Protein AF-K7YWR8-F1 (afdb_monomer)

Radius of gyration: 25.51 Å; Cα contacts (8 Å, |Δi|>4): 96; chains: 1; bounding box: 43×67×69 Å

Sequence (190 aa):
MTNKMKLYSRTLAIFFVGLTLLAGELSLASLQRKSLTVRQPTKGAAVHGLASKQKLLLGLNKAKTSAEGLDLQIGRYLQIASMGAFQRWQKNIDFDMVKDEYSQRVLGHLQAMTELMKLRRSSHGQFKKLYEFDFQNLIRKSDYVLSVNTTRTTLEHSSEDPAFAAQAERTLADYNEERMRYDSKMIALN

pLDDT: mean 80.93, std 17.29, range [41.38, 96.88]

Secondary structure (DSSP, 8-state):
--HHHHHHHHHHHHHHHHHHHHHHHHHHHHH----------SS---THHHHHHHHHHHHHHHHHHHHHHHHHHHHHHHHHHTS-HHHHHHTT--HHHHHHHHHHHHHHHHHHHHHHHHHHHHTTT---THHHHHHHHHHHHHHHHHHSHHHHHHHHHHTTSHHHHHHHHHHHHHHHHHHHHHHHHHHTT-

Structure (mmCIF, N/CA/C/O backbone):
data_AF-K7YWR8-F1
#
_entry.id   AF-K7YWR8-F1
#
loop_
_atom_site.group_PDB
_atom_site.id
_atom_site.type_symbol
_atom_site.label_atom_id
_atom_site.label_alt_id
_atom_site.label_comp_id
_atom_site.label_asym_id
_atom_site.label_entity_id
_atom_site.label_seq_id
_atom_site.pdbx_PDB_ins_code
_atom_site.Cartn_x
_atom_site.Cartn_y
_atom_site.Cartn_z
_atom_site.occupancy
_atom_site.B_iso_or_equiv
_atom_site.auth_seq_id
_atom_site.auth_comp_id
_atom_site.auth_asym_id
_atom_site.auth_atom_id
_atom_site.pdbx_PDB_model_num
ATOM 1 N N . MET A 1 1 ? -5.428 42.358 -39.997 1.00 51.31 1 MET A N 1
ATOM 2 C CA . MET A 1 1 ? -6.354 42.271 -38.840 1.00 51.31 1 MET A CA 1
ATOM 3 C C . MET A 1 1 ? -7.230 43.517 -38.798 1.00 51.31 1 MET A C 1
ATOM 5 O O . MET A 1 1 ? -6.726 44.600 -38.528 1.00 51.31 1 MET A O 1
ATOM 9 N N . THR A 1 2 ? -8.511 43.381 -39.142 1.00 50.94 2 THR A N 1
ATOM 10 C CA . THR A 1 2 ? -9.484 44.486 -39.224 1.00 50.94 2 THR A CA 1
ATOM 11 C C . THR A 1 2 ? -9.814 45.053 -37.837 1.00 50.94 2 THR A C 1
ATOM 13 O O . THR A 1 2 ? -9.793 44.326 -36.844 1.00 50.94 2 THR A O 1
ATOM 16 N N . ASN A 1 3 ? -10.149 46.348 -37.752 1.00 57.47 3 ASN A N 1
ATOM 17 C CA . ASN A 1 3 ? -10.473 47.041 -36.490 1.00 57.47 3 ASN A CA 1
ATOM 18 C C . ASN A 1 3 ? -11.539 46.324 -35.637 1.00 57.47 3 ASN A C 1
ATOM 20 O O . ASN A 1 3 ? -11.496 46.405 -34.412 1.00 57.47 3 ASN A O 1
ATOM 24 N N . LYS A 1 4 ? -12.435 45.551 -36.266 1.00 56.16 4 LYS A N 1
ATOM 25 C CA . LYS A 1 4 ? -13.428 44.717 -35.576 1.00 56.16 4 LYS A CA 1
ATOM 26 C C . LYS A 1 4 ? -12.782 43.613 -34.724 1.00 56.16 4 LYS A C 1
ATOM 28 O O . LYS A 1 4 ? -13.161 43.460 -33.571 1.00 56.16 4 LYS A O 1
ATOM 33 N N . MET A 1 5 ? -11.754 42.911 -35.219 1.00 54.19 5 MET A N 1
ATOM 34 C CA . MET A 1 5 ? -11.059 41.860 -34.449 1.00 54.19 5 MET A CA 1
ATOM 35 C C . MET A 1 5 ? -10.345 42.410 -33.209 1.00 54.19 5 MET A C 1
ATOM 37 O O . MET A 1 5 ? -10.369 41.770 -32.162 1.00 54.19 5 MET A O 1
ATOM 41 N N . LYS A 1 6 ? -9.751 43.609 -33.305 1.00 55.44 6 LYS A N 1
ATOM 42 C CA . LYS A 1 6 ? -9.129 44.289 -32.154 1.00 55.44 6 LYS A CA 1
ATOM 43 C C . LYS A 1 6 ? -10.164 44.716 -31.109 1.00 55.44 6 LYS A C 1
ATOM 45 O O . LYS A 1 6 ? -9.848 44.759 -29.924 1.00 55.44 6 LYS A O 1
ATOM 50 N N . LEU A 1 7 ? -11.388 45.035 -31.536 1.00 59.72 7 LEU A N 1
ATOM 51 C CA . LEU A 1 7 ? -12.481 45.372 -30.626 1.00 59.72 7 LEU A CA 1
ATOM 52 C C . LEU A 1 7 ? -12.947 44.136 -29.845 1.00 59.72 7 LEU A C 1
ATOM 54 O O . LEU A 1 7 ? -13.048 44.214 -28.624 1.00 59.72 7 LEU A O 1
ATOM 58 N N . TYR A 1 8 ? -13.136 42.999 -30.529 1.00 60.94 8 TYR A N 1
ATOM 59 C CA . TYR A 1 8 ? -13.520 41.724 -29.908 1.00 60.94 8 TYR A CA 1
ATOM 60 C C . TYR A 1 8 ? -12.450 41.186 -28.954 1.00 60.94 8 TYR A C 1
ATOM 62 O O . TYR A 1 8 ? -12.777 40.761 -27.851 1.00 60.94 8 TYR A O 1
ATOM 70 N N . SER A 1 9 ? -11.164 41.258 -29.319 1.00 64.62 9 SER A N 1
ATOM 71 C CA . SER A 1 9 ? -10.085 40.818 -28.423 1.00 64.62 9 SER A CA 1
ATOM 72 C C . SER A 1 9 ? -9.993 41.687 -27.165 1.00 64.62 9 SER A C 1
ATOM 74 O O . SER A 1 9 ? -9.708 41.181 -26.083 1.00 64.62 9 SER A O 1
ATOM 76 N N . ARG A 1 10 ? -10.279 42.991 -27.286 1.00 63.22 10 ARG A N 1
ATOM 77 C CA . ARG A 1 10 ? -10.344 43.917 -26.147 1.00 63.22 10 ARG A CA 1
ATOM 78 C C . ARG A 1 10 ? -11.546 43.647 -25.247 1.00 63.22 10 ARG A C 1
ATOM 80 O O . ARG A 1 10 ? -11.387 43.667 -24.033 1.00 63.22 10 ARG A O 1
ATOM 87 N N . THR A 1 11 ? -12.717 43.348 -25.810 1.00 68.44 11 THR A N 1
ATOM 88 C CA . THR A 1 11 ? -13.900 42.993 -25.004 1.00 68.44 11 THR A CA 1
ATOM 89 C C . THR A 1 11 ? -13.712 41.658 -24.290 1.00 68.44 11 THR A C 1
ATOM 91 O O . THR A 1 11 ? -14.048 41.550 -23.114 1.00 68.44 11 THR A O 1
ATOM 94 N N . LEU A 1 12 ? -13.104 40.669 -24.953 1.00 68.81 12 LEU A N 1
ATOM 95 C CA . LEU A 1 12 ? -12.811 39.367 -24.352 1.00 68.81 12 LEU A CA 1
ATOM 96 C C . LEU A 1 12 ? -11.791 39.478 -23.207 1.00 68.81 12 LEU A C 1
ATOM 98 O O . LEU A 1 12 ? -11.965 38.848 -22.167 1.00 68.81 12 LEU A O 1
ATOM 102 N N . ALA A 1 13 ? -10.762 40.318 -23.371 1.00 70.69 13 ALA A N 1
ATOM 103 C CA . ALA A 1 13 ? -9.771 40.580 -22.329 1.00 70.69 13 ALA A CA 1
ATOM 104 C C . ALA A 1 13 ? -10.390 41.267 -21.100 1.00 70.69 13 ALA A C 1
ATOM 106 O O . ALA A 1 13 ? -10.085 40.882 -19.975 1.00 70.69 13 ALA A O 1
ATOM 107 N N . ILE A 1 14 ? -11.300 42.229 -21.297 1.00 75.06 14 ILE A N 1
ATOM 108 C CA . ILE A 1 14 ? -12.021 42.885 -20.192 1.00 75.06 14 ILE A CA 1
ATOM 109 C C . ILE A 1 14 ? -12.896 41.873 -19.440 1.00 75.06 14 ILE A C 1
ATOM 111 O O . ILE A 1 14 ? -12.896 41.865 -18.211 1.00 75.06 14 ILE A O 1
ATOM 115 N N . PHE A 1 15 ? -13.585 40.981 -20.159 1.00 74.38 15 PHE A N 1
ATOM 116 C CA . PHE A 1 15 ? -14.363 39.907 -19.538 1.00 74.38 15 PHE A CA 1
ATOM 117 C C . PHE A 1 15 ? -13.487 38.954 -18.725 1.00 74.38 15 PHE A C 1
ATOM 119 O O . PHE A 1 15 ? -13.840 38.630 -17.596 1.00 74.38 15 PHE A O 1
ATOM 126 N N . PHE A 1 16 ? -12.333 38.546 -19.258 1.00 74.00 16 PHE A N 1
ATOM 127 C CA . PHE A 1 16 ? -11.399 37.676 -18.542 1.00 74.00 16 PHE A CA 1
ATOM 128 C C . PHE A 1 16 ? -10.859 38.332 -17.268 1.00 74.00 16 PHE A C 1
ATOM 130 O O . PHE A 1 16 ? -10.869 37.699 -16.216 1.00 74.00 16 PHE A O 1
ATOM 137 N N . VAL A 1 17 ? -10.462 39.608 -17.340 1.00 75.38 17 VAL A N 1
ATOM 138 C CA . VAL A 1 17 ? -9.987 40.367 -16.172 1.00 75.38 17 VAL A CA 1
ATOM 139 C C . VAL A 1 17 ? -11.094 40.498 -15.121 1.00 75.38 17 VAL A C 1
ATOM 141 O O . VAL A 1 17 ? -10.852 40.237 -13.941 1.00 75.38 17 VAL A O 1
ATOM 144 N N . GLY A 1 18 ? -12.325 40.812 -15.538 1.00 74.19 18 GLY A N 1
ATOM 145 C CA . GLY A 1 18 ? -13.482 40.861 -14.641 1.00 74.19 18 GLY A CA 1
ATOM 146 C C . G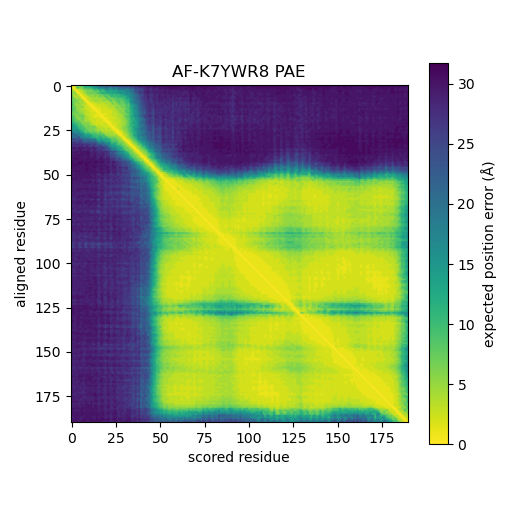LY A 1 18 ? -13.768 39.516 -13.965 1.00 74.19 18 GLY A C 1
ATOM 147 O O . GLY A 1 18 ? -14.019 39.470 -12.762 1.00 74.19 18 GLY A O 1
ATOM 148 N N . LEU A 1 19 ? -13.655 38.409 -14.705 1.00 73.88 19 LEU A N 1
ATOM 149 C CA . LEU A 1 19 ? -13.881 37.063 -14.174 1.00 73.88 19 LEU A CA 1
ATOM 150 C C . LEU A 1 19 ? -12.786 36.646 -13.180 1.00 73.88 19 LEU A C 1
ATOM 152 O O . LEU A 1 19 ? -13.087 36.043 -12.151 1.00 73.88 19 LEU A O 1
ATOM 156 N N . THR A 1 20 ? -11.526 37.016 -13.440 1.00 70.12 20 THR A N 1
ATOM 157 C CA . THR A 1 20 ? -10.418 36.770 -12.504 1.00 70.12 20 THR A CA 1
ATOM 158 C C . THR A 1 20 ? -10.521 37.604 -11.229 1.00 70.12 20 THR A C 1
ATOM 160 O O . THR A 1 20 ? -10.194 37.096 -10.159 1.00 70.12 20 THR A O 1
ATOM 163 N N . LEU A 1 21 ? -11.024 38.841 -11.306 1.00 70.75 21 LEU A N 1
ATOM 164 C CA . LEU A 1 21 ? -11.255 39.674 -10.122 1.00 70.75 21 LEU A CA 1
ATOM 165 C C . LEU A 1 21 ? -12.398 39.119 -9.261 1.00 70.75 21 LEU A C 1
ATOM 167 O O . LEU A 1 21 ? -12.233 38.991 -8.053 1.00 70.75 21 LEU A O 1
ATOM 171 N N . LEU A 1 22 ? -13.502 38.677 -9.875 1.00 69.94 22 LEU A N 1
ATOM 172 C CA . LEU A 1 22 ? -14.606 38.023 -9.159 1.00 69.94 22 LEU A CA 1
ATOM 173 C C . LEU A 1 22 ? -14.185 36.702 -8.493 1.00 69.94 22 LEU A C 1
ATOM 175 O O . LEU A 1 22 ? -14.567 36.437 -7.353 1.00 69.94 22 LEU A O 1
ATOM 179 N N . ALA A 1 23 ? -13.369 35.881 -9.162 1.00 67.06 23 ALA A N 1
ATOM 180 C CA . ALA A 1 23 ? -12.810 34.664 -8.563 1.00 67.06 23 ALA A CA 1
ATOM 181 C C . ALA A 1 23 ? -11.823 34.978 -7.417 1.00 67.06 23 ALA A C 1
ATOM 183 O O . ALA A 1 23 ? -11.795 34.279 -6.399 1.00 67.06 23 ALA A O 1
ATOM 184 N N . GLY A 1 24 ? -11.045 36.056 -7.556 1.00 61.75 24 GLY A N 1
ATOM 185 C CA . GLY A 1 24 ? -10.188 36.603 -6.505 1.00 61.75 24 GLY A CA 1
ATOM 186 C C . GLY A 1 24 ? -10.977 37.040 -5.266 1.00 61.75 24 GLY A C 1
ATOM 187 O O . GLY A 1 24 ? -10.638 36.644 -4.153 1.00 61.75 24 GLY A O 1
ATOM 188 N N . GLU A 1 25 ? -12.079 37.770 -5.437 1.00 61.88 25 GLU A N 1
ATOM 189 C CA . GLU A 1 25 ? -12.930 38.194 -4.317 1.00 61.88 25 GLU A CA 1
ATOM 190 C C . GLU A 1 25 ? -13.666 37.020 -3.657 1.00 61.88 25 GLU A C 1
ATOM 192 O O . GLU A 1 25 ? -13.737 36.957 -2.430 1.00 61.88 25 GLU A O 1
ATOM 197 N N . LEU A 1 26 ? -14.140 36.036 -4.430 1.00 57.66 26 LEU A N 1
ATOM 198 C CA . LEU A 1 26 ? -14.761 34.819 -3.887 1.00 57.66 26 LEU A CA 1
ATOM 199 C C . LEU A 1 26 ? -13.764 33.957 -3.094 1.00 57.66 26 LEU A C 1
ATOM 201 O O . LEU A 1 26 ? -14.120 33.396 -2.055 1.00 57.66 26 LEU A O 1
ATOM 205 N N . SER A 1 27 ? -12.506 33.875 -3.539 1.00 54.56 27 SER A N 1
ATOM 206 C CA . SER A 1 27 ? -11.459 33.156 -2.802 1.00 54.56 27 SER A CA 1
ATOM 207 C C . SER A 1 27 ? -11.034 33.893 -1.524 1.00 54.56 27 SER A C 1
ATOM 209 O O . SER A 1 27 ? -10.903 33.249 -0.479 1.00 54.56 27 SER A O 1
ATOM 211 N N . LEU A 1 28 ? -10.940 35.228 -1.544 1.00 54.91 28 LEU A N 1
ATOM 212 C CA . LEU A 1 28 ? -10.671 36.054 -0.355 1.00 54.91 28 LEU A CA 1
ATOM 213 C C . LEU A 1 28 ? -11.839 36.063 0.649 1.00 54.91 28 LEU A C 1
ATOM 215 O O . LEU A 1 28 ? -11.605 35.981 1.857 1.00 54.91 28 LEU A O 1
ATOM 219 N N . ALA A 1 29 ? -13.090 36.051 0.180 1.00 51.91 29 ALA A N 1
ATOM 220 C CA . ALA A 1 29 ? -14.276 35.917 1.029 1.00 51.91 29 ALA A CA 1
ATOM 221 C C . ALA A 1 29 ? -14.366 34.535 1.70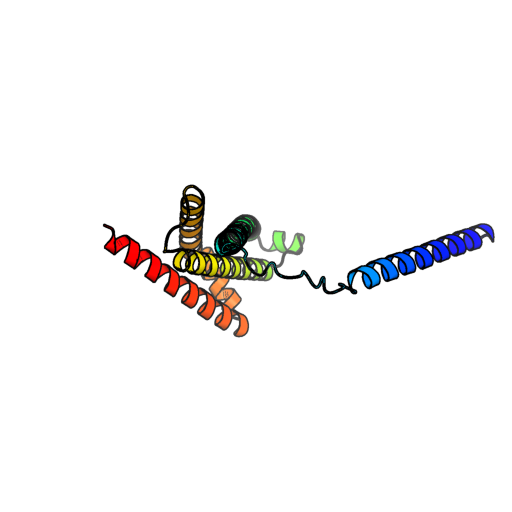7 1.00 51.91 29 ALA A C 1
ATOM 223 O O . ALA A 1 29 ? -14.908 34.420 2.805 1.00 51.91 29 ALA A O 1
ATOM 224 N N . SER A 1 30 ? -13.779 33.489 1.109 1.00 47.44 30 SER A N 1
ATOM 225 C CA . SER A 1 30 ? -13.680 32.159 1.732 1.00 47.44 30 SER A CA 1
ATOM 226 C C . SER A 1 30 ? -12.576 32.047 2.800 1.00 47.44 30 SER A C 1
ATOM 228 O O . SER A 1 30 ? -12.615 31.141 3.639 1.00 47.44 30 SER A O 1
ATOM 230 N N . LEU A 1 31 ? -11.615 32.981 2.805 1.00 47.56 31 LEU A N 1
ATOM 231 C CA . LEU A 1 31 ? -10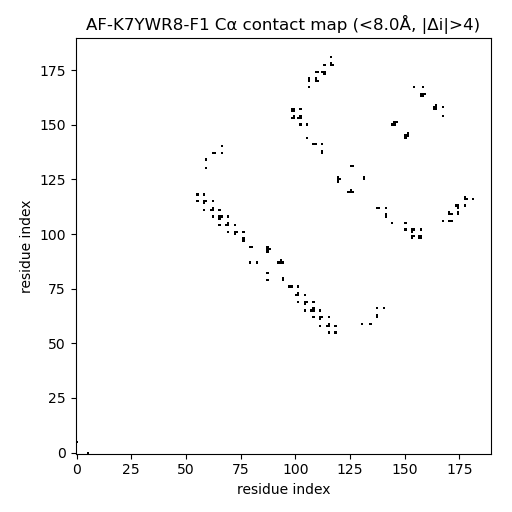.469 33.007 3.723 1.00 47.56 31 LEU A CA 1
ATOM 232 C C . LEU A 1 31 ? -10.724 33.808 5.007 1.00 47.56 31 LEU A C 1
ATOM 234 O O . LEU A 1 31 ? -10.046 33.583 6.009 1.00 47.56 31 LEU A O 1
ATOM 238 N N . GLN A 1 32 ? -11.755 34.653 5.052 1.00 46.38 32 GLN A N 1
ATOM 239 C CA . GLN A 1 32 ? -12.251 35.229 6.303 1.00 46.38 32 GLN A CA 1
ATOM 240 C C . GLN A 1 32 ? -13.309 34.318 6.931 1.00 46.38 32 GLN A C 1
ATOM 242 O O . GLN A 1 32 ? -14.497 34.638 7.006 1.00 46.38 32 GLN A O 1
ATOM 247 N N . ARG A 1 33 ? -12.865 33.172 7.462 1.00 44.69 33 ARG A N 1
ATOM 248 C CA . ARG A 1 33 ? -13.631 32.470 8.498 1.00 44.69 33 ARG A CA 1
ATOM 249 C C . ARG A 1 33 ? -13.768 33.417 9.689 1.00 44.69 33 ARG A C 1
ATOM 251 O O . ARG A 1 33 ? -12.891 33.466 10.547 1.00 44.69 33 ARG A O 1
ATOM 258 N N . LYS A 1 34 ? -14.887 34.145 9.764 1.00 42.41 34 LYS A N 1
ATOM 259 C CA . LYS A 1 34 ? -15.421 34.617 11.044 1.00 42.41 34 LYS A CA 1
ATOM 260 C C . LYS A 1 34 ? -15.374 33.418 11.981 1.00 42.41 34 LYS A C 1
ATOM 262 O O . LYS A 1 34 ? -16.018 32.403 11.705 1.00 42.41 34 LYS A O 1
ATOM 267 N N . SER A 1 35 ? -14.578 33.506 13.042 1.00 41.91 35 SER A N 1
ATOM 268 C CA . SER A 1 35 ? -14.681 32.559 14.136 1.00 41.91 35 SER A CA 1
ATOM 269 C C . SER A 1 35 ? -16.120 32.653 14.632 1.00 41.91 35 SER A C 1
ATOM 271 O O . SER A 1 35 ? -16.544 33.641 15.226 1.00 41.91 35 SER A O 1
ATOM 273 N N . LEU A 1 36 ? -16.922 31.650 14.288 1.00 42.59 36 LEU A N 1
ATOM 274 C CA . LEU A 1 36 ? -18.198 31.426 14.935 1.00 42.59 36 LEU A CA 1
ATOM 275 C C . LEU A 1 36 ? -17.853 31.162 16.398 1.00 42.59 36 LEU A C 1
ATOM 277 O O . LEU A 1 36 ? -17.466 30.053 16.764 1.00 42.59 36 LEU A O 1
ATOM 281 N N . THR A 1 37 ? -17.942 32.195 17.232 1.00 47.16 37 THR A N 1
ATOM 282 C CA . THR A 1 37 ? -18.024 32.073 18.684 1.00 47.16 37 THR A CA 1
ATOM 283 C C . THR A 1 37 ? -19.353 31.399 18.996 1.00 47.16 37 THR A C 1
ATOM 285 O O . THR A 1 37 ? -20.342 32.016 19.385 1.00 47.16 37 THR A O 1
ATOM 288 N N . VAL A 1 38 ? -19.390 30.089 18.761 1.00 49.91 38 VAL A N 1
ATOM 289 C CA . VAL A 1 38 ? -20.451 29.216 19.234 1.00 49.91 38 VAL A CA 1
ATOM 290 C C . VAL A 1 38 ? -20.384 29.299 20.751 1.00 49.91 38 VAL A C 1
ATOM 292 O O . VAL A 1 38 ? -19.427 28.823 21.360 1.00 49.91 38 VAL A O 1
ATOM 295 N N . ARG A 1 39 ? -21.381 29.943 21.368 1.00 46.12 39 ARG A N 1
ATOM 296 C CA . ARG A 1 39 ? -21.617 29.817 22.807 1.00 46.12 39 ARG A CA 1
ATOM 297 C C . ARG A 1 39 ? -21.745 28.325 23.093 1.00 46.12 39 ARG A C 1
ATOM 299 O O . ARG A 1 39 ? -22.738 27.712 22.709 1.00 46.12 39 ARG A O 1
ATOM 306 N N . GLN A 1 40 ? -20.711 27.735 23.690 1.00 48.56 40 GLN A N 1
ATOM 307 C CA . GLN A 1 40 ? -20.751 26.339 24.095 1.00 48.56 40 GLN A CA 1
ATOM 308 C C . GLN A 1 40 ? -21.927 26.167 25.064 1.00 48.56 40 GLN A C 1
ATOM 310 O O . GLN A 1 40 ? -21.984 26.884 26.066 1.00 48.56 40 GLN A O 1
ATOM 315 N N . PRO A 1 41 ? -22.881 25.260 24.794 1.00 48.44 41 PRO A N 1
ATOM 316 C CA . PRO A 1 41 ? -23.886 24.921 25.782 1.00 48.44 41 PRO A CA 1
ATOM 317 C C . PRO A 1 41 ? -23.168 24.294 26.980 1.00 48.44 41 PRO A C 1
ATOM 319 O O . PRO A 1 41 ? -22.600 23.208 26.888 1.00 48.44 41 PRO A O 1
ATOM 322 N N . THR A 1 42 ? -23.193 24.988 28.117 1.00 53.66 42 THR A N 1
ATOM 323 C CA . THR A 1 42 ? -22.509 24.631 29.371 1.00 53.66 42 THR A CA 1
ATOM 324 C C . THR A 1 42 ? -23.059 23.374 30.053 1.00 53.66 42 THR A C 1
ATOM 326 O O . THR A 1 42 ? -22.599 23.014 31.132 1.00 53.66 42 THR A O 1
ATOM 329 N N . LYS A 1 43 ? -24.009 22.670 29.428 1.00 53.44 43 LYS A N 1
ATOM 330 C CA . LYS A 1 43 ? -24.484 21.338 29.827 1.00 53.44 43 LYS A CA 1
ATOM 331 C C . LYS A 1 43 ? -24.886 20.535 28.585 1.00 53.44 43 LYS A C 1
ATOM 333 O O . LYS A 1 43 ? -26.064 20.405 28.275 1.00 53.44 43 LYS A O 1
ATOM 338 N N . GLY A 1 44 ? -23.903 20.042 27.835 1.00 43.91 44 GLY A N 1
ATOM 339 C CA . GLY A 1 44 ? -24.114 19.133 26.705 1.00 43.91 44 GLY A CA 1
ATOM 340 C C . GLY A 1 44 ? -23.700 17.709 27.069 1.00 43.91 44 GLY A C 1
ATOM 341 O O . GLY A 1 44 ? -22.577 17.495 27.520 1.00 43.91 44 GLY A O 1
ATOM 342 N N . ALA A 1 45 ? -24.594 16.738 26.875 1.00 48.19 45 ALA A N 1
ATOM 343 C CA . ALA A 1 45 ? -24.270 15.316 26.972 1.00 48.19 45 ALA A CA 1
ATOM 344 C C . ALA A 1 45 ? -23.047 14.971 26.098 1.00 48.19 45 ALA A C 1
ATOM 346 O O . ALA A 1 45 ? -22.858 15.550 25.028 1.00 48.19 45 ALA A O 1
ATOM 347 N N . ALA A 1 46 ? -22.213 14.039 26.565 1.00 44.22 46 ALA A N 1
ATOM 348 C CA . ALA A 1 46 ? -20.923 13.708 25.965 1.00 44.22 46 ALA A CA 1
ATOM 349 C C . ALA A 1 46 ? -21.008 13.456 24.442 1.00 44.22 46 ALA A C 1
ATOM 351 O O . ALA A 1 46 ? -21.430 12.395 23.986 1.00 44.22 46 ALA A O 1
ATOM 352 N N . VAL A 1 47 ? -20.511 14.408 23.643 1.00 49.72 47 VAL A N 1
ATOM 353 C CA . VAL A 1 47 ? -20.390 14.319 22.169 1.00 49.72 47 VAL A CA 1
ATOM 354 C C . VAL A 1 47 ? -19.288 13.322 21.739 1.00 49.72 47 VAL A C 1
ATOM 356 O O . VAL A 1 47 ? -19.043 13.104 20.552 1.00 49.72 47 VAL A O 1
ATOM 359 N N . HIS A 1 48 ? -18.641 12.642 22.693 1.00 49.03 48 HIS A N 1
ATOM 360 C CA . HIS A 1 48 ? -17.548 11.690 22.464 1.00 49.03 48 HIS A CA 1
ATOM 361 C C . HIS A 1 48 ? -17.892 10.538 21.498 1.00 49.03 48 HIS A C 1
ATOM 363 O O . HIS A 1 48 ? -16.996 10.002 20.847 1.00 49.03 48 HIS A O 1
ATOM 369 N N . GLY A 1 49 ? -19.171 10.175 21.345 1.00 54.34 49 GLY A N 1
ATOM 370 C CA . GLY A 1 49 ? -19.591 9.072 20.470 1.00 54.34 49 GLY A CA 1
ATOM 371 C C . GLY A 1 49 ? -19.593 9.376 18.962 1.00 54.34 49 GLY A C 1
ATOM 372 O O . GLY A 1 49 ? -19.429 8.460 18.157 1.00 54.34 49 GLY A O 1
ATOM 373 N N . LEU A 1 50 ? -19.775 10.637 18.552 1.00 55.94 50 LEU A N 1
ATOM 374 C CA . LEU A 1 50 ? -19.876 11.004 17.127 1.00 55.94 50 LEU A CA 1
ATOM 375 C C . LEU A 1 50 ? -18.497 11.180 16.480 1.00 55.94 50 LEU A C 1
ATOM 377 O O . LEU A 1 50 ? -18.270 10.695 15.371 1.00 55.94 50 LEU A O 1
ATOM 381 N N . ALA A 1 51 ? -17.555 11.797 17.201 1.00 62.53 51 ALA A N 1
ATOM 382 C CA . ALA A 1 51 ? -16.191 12.013 16.720 1.00 62.53 51 ALA A CA 1
ATOM 383 C C . ALA A 1 51 ? -15.429 10.692 16.497 1.00 62.53 51 ALA A C 1
ATOM 385 O O . ALA A 1 51 ? -14.716 10.546 15.504 1.00 62.53 51 ALA A O 1
ATOM 386 N N . SER A 1 52 ? -15.618 9.697 17.374 1.00 70.75 52 SER A N 1
ATOM 387 C CA . SER A 1 52 ? -14.995 8.372 17.232 1.00 70.75 52 SER A CA 1
ATOM 388 C C . SER A 1 52 ? -15.540 7.603 16.024 1.00 70.75 52 SER A C 1
ATOM 390 O O . SER A 1 52 ? -14.767 7.032 15.255 1.00 70.75 52 SER A O 1
ATOM 392 N N . LYS A 1 53 ? -16.858 7.663 15.789 1.00 73.69 53 LYS A N 1
ATOM 393 C CA . LYS A 1 53 ? -17.502 7.052 14.618 1.00 73.69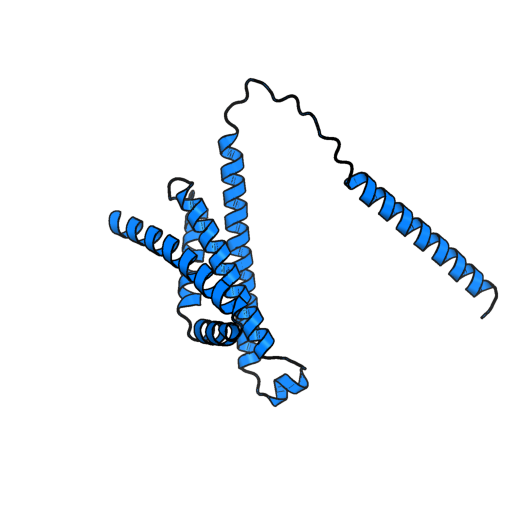 53 LYS A CA 1
ATOM 394 C C . LYS A 1 53 ? -17.050 7.705 13.310 1.00 73.69 53 LYS A C 1
ATOM 396 O O . LYS A 1 53 ? -16.793 7.000 12.339 1.00 73.69 53 LYS A O 1
ATOM 401 N N . GLN A 1 54 ? -16.924 9.031 13.280 1.00 80.81 54 GLN A N 1
ATOM 402 C CA . GLN A 1 54 ? -16.447 9.747 12.096 1.00 80.81 54 GLN A CA 1
ATOM 403 C C . GLN A 1 54 ? -14.974 9.436 11.802 1.00 80.81 54 GLN A C 1
ATOM 405 O O . GLN A 1 54 ? -14.628 9.168 10.654 1.00 80.81 54 GLN A O 1
ATOM 410 N N . LYS A 1 55 ? -14.122 9.381 12.835 1.00 84.06 55 LYS A N 1
ATOM 411 C CA . LYS A 1 55 ? -12.717 8.970 12.698 1.00 84.06 55 LYS A CA 1
ATOM 412 C C . LYS A 1 55 ? -12.598 7.546 12.147 1.00 84.06 55 LYS A C 1
ATOM 414 O O . LYS A 1 55 ? -11.780 7.315 11.261 1.00 84.06 55 LYS A O 1
ATOM 419 N N . LEU A 1 56 ? -13.442 6.622 12.619 1.00 85.69 56 LEU A N 1
ATOM 420 C CA . LEU A 1 56 ? -13.524 5.251 12.103 1.00 85.69 56 LEU A CA 1
ATOM 421 C C . LEU A 1 56 ? -13.863 5.206 10.617 1.00 85.69 56 LEU A C 1
ATOM 423 O O . LEU A 1 56 ? -13.141 4.581 9.845 1.00 85.69 56 LEU A O 1
ATOM 427 N N . LEU A 1 57 ? -14.932 5.887 10.214 1.00 86.31 57 LEU A N 1
ATOM 428 C CA . LEU A 1 57 ? -15.357 5.912 8.816 1.00 86.31 57 LEU A CA 1
ATOM 429 C C . LEU A 1 57 ? -14.285 6.517 7.906 1.00 86.31 57 LEU A C 1
ATOM 431 O O . LEU A 1 57 ? -14.022 5.977 6.837 1.00 86.31 57 LEU A O 1
ATOM 435 N N . LEU A 1 58 ? -13.627 7.592 8.344 1.00 88.38 58 LEU A N 1
ATOM 436 C CA . LEU A 1 58 ? -12.520 8.195 7.601 1.00 88.38 58 LEU A CA 1
ATOM 437 C C . LEU A 1 58 ? -11.331 7.236 7.466 1.00 88.38 58 LEU A C 1
ATOM 439 O O . LEU A 1 58 ? -10.783 7.108 6.374 1.00 88.38 58 LEU A O 1
ATOM 443 N N . GLY A 1 59 ? -10.958 6.539 8.544 1.00 88.69 59 GLY A N 1
ATOM 444 C CA . GLY A 1 59 ? -9.887 5.540 8.520 1.00 88.69 59 GLY A CA 1
ATOM 445 C C . GLY A 1 59 ? -10.196 4.371 7.583 1.00 88.69 59 GLY A C 1
ATOM 446 O O . GLY A 1 59 ? -9.364 4.011 6.753 1.00 88.69 59 GLY A O 1
ATOM 447 N N . LEU A 1 60 ? -11.415 3.828 7.660 1.00 90.19 60 LEU A N 1
ATOM 448 C CA . LEU A 1 60 ? -11.873 2.748 6.781 1.00 90.19 60 LEU A CA 1
ATOM 449 C C . LEU A 1 60 ? -11.909 3.181 5.319 1.00 90.19 60 LEU A C 1
ATOM 451 O O . LEU A 1 60 ? -11.398 2.462 4.467 1.00 90.19 60 LEU A O 1
ATOM 455 N N . ASN A 1 61 ? -12.466 4.356 5.021 1.00 91.44 61 ASN A N 1
ATOM 456 C CA . ASN A 1 61 ? -12.513 4.866 3.653 1.00 91.44 61 ASN A CA 1
ATOM 457 C C . ASN A 1 61 ? -11.105 5.100 3.103 1.00 91.44 61 ASN A C 1
ATOM 459 O O . ASN A 1 61 ? -10.824 4.692 1.984 1.00 91.44 61 ASN A O 1
ATOM 463 N N . LYS A 1 62 ? -10.192 5.669 3.901 1.00 92.62 62 LYS A N 1
ATOM 464 C CA . LYS A 1 62 ? -8.790 5.843 3.498 1.00 92.62 62 LYS A CA 1
ATOM 465 C C . LYS A 1 62 ? -8.133 4.500 3.162 1.00 92.62 62 LYS A C 1
ATOM 467 O O . LYS A 1 62 ? -7.473 4.392 2.132 1.00 92.62 62 LYS A O 1
ATOM 472 N N . ALA A 1 63 ? -8.332 3.481 3.999 1.00 92.00 63 ALA A N 1
ATOM 473 C CA . ALA A 1 63 ? -7.789 2.146 3.761 1.00 92.00 63 ALA A CA 1
ATOM 474 C C . ALA A 1 63 ? -8.402 1.480 2.516 1.00 92.00 63 ALA A C 1
ATOM 476 O O . ALA A 1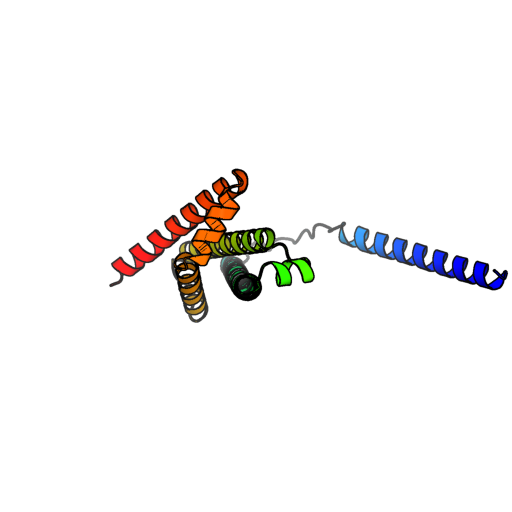 63 ? -7.660 0.923 1.709 1.00 92.00 63 ALA A O 1
ATOM 477 N N . LYS A 1 64 ? -9.723 1.600 2.314 1.00 93.12 64 LYS A N 1
ATOM 478 C CA . LYS A 1 64 ? -10.427 1.091 1.124 1.00 93.12 64 LYS A CA 1
ATOM 479 C C . LYS A 1 64 ? -9.950 1.767 -0.158 1.00 93.12 64 LYS A C 1
ATOM 481 O O . LYS A 1 64 ? -9.505 1.076 -1.064 1.00 93.12 64 LYS A O 1
ATOM 486 N N . THR A 1 65 ? -9.936 3.097 -0.206 1.00 92.88 65 THR A N 1
ATOM 487 C CA . THR A 1 65 ? -9.439 3.847 -1.369 1.00 92.88 65 THR A CA 1
ATOM 488 C C . THR A 1 65 ? -7.973 3.531 -1.657 1.00 92.88 65 THR A C 1
ATOM 490 O O . THR A 1 65 ? -7.579 3.400 -2.814 1.00 92.88 65 THR A O 1
ATOM 493 N N . SER A 1 66 ? -7.146 3.365 -0.619 1.00 93.50 66 SER A N 1
ATOM 494 C CA . SER A 1 66 ? -5.759 2.945 -0.817 1.00 93.50 66 SER A CA 1
ATOM 495 C C . SER A 1 66 ? -5.658 1.530 -1.383 1.00 93.50 66 SER A C 1
ATOM 497 O O . SER A 1 66 ? -4.792 1.277 -2.216 1.00 93.50 66 SER A O 1
ATOM 499 N N . ALA A 1 67 ? -6.518 0.614 -0.940 1.00 92.12 67 ALA A N 1
ATOM 500 C CA . ALA A 1 67 ? -6.568 -0.747 -1.446 1.00 92.12 67 ALA A CA 1
ATOM 501 C C . ALA A 1 67 ? -7.021 -0.774 -2.917 1.00 92.12 67 ALA A C 1
ATOM 503 O O . ALA A 1 67 ? -6.391 -1.441 -3.731 1.00 92.12 67 ALA A O 1
ATOM 504 N N . GLU A 1 68 ? -8.067 -0.037 -3.282 1.00 91.94 68 GLU A N 1
ATOM 505 C CA . GLU A 1 68 ? -8.531 0.094 -4.672 1.00 91.94 68 GLU A CA 1
ATOM 506 C C . GLU A 1 68 ? -7.445 0.701 -5.572 1.00 91.94 68 GLU A C 1
ATOM 508 O O . GLU A 1 68 ? -7.160 0.187 -6.651 1.00 91.94 68 GLU A O 1
ATOM 513 N N . GLY A 1 69 ? -6.767 1.753 -5.100 1.00 90.00 69 GLY A N 1
ATOM 514 C CA . GLY A 1 69 ? -5.637 2.348 -5.813 1.00 90.00 69 GLY A CA 1
ATOM 515 C C . GLY A 1 69 ? -4.479 1.368 -6.021 1.00 90.00 69 GLY A C 1
ATOM 516 O O . GLY A 1 69 ? -3.826 1.403 -7.063 1.00 90.00 69 GLY A O 1
ATOM 517 N N . LEU A 1 70 ? -4.245 0.468 -5.062 1.00 90.88 70 LEU A N 1
ATOM 518 C CA . LEU A 1 70 ? -3.251 -0.593 -5.188 1.00 90.88 70 LEU A CA 1
ATOM 519 C C . LEU A 1 70 ? -3.651 -1.641 -6.239 1.00 90.88 70 LEU A C 1
ATOM 521 O O . LEU A 1 70 ? -2.783 -2.065 -6.997 1.00 90.88 70 LEU A O 1
ATOM 525 N N . ASP A 1 71 ? -4.936 -2.007 -6.336 1.00 89.69 71 ASP A N 1
ATOM 526 C CA . ASP A 1 71 ? -5.437 -2.939 -7.365 1.00 89.69 71 ASP A CA 1
ATOM 527 C C . ASP A 1 71 ? -5.269 -2.367 -8.777 1.00 89.69 71 ASP A C 1
ATOM 529 O O . ASP A 1 71 ? -4.850 -3.059 -9.707 1.00 89.69 71 ASP A O 1
ATOM 533 N N . LEU A 1 72 ? -5.548 -1.073 -8.935 1.00 90.25 72 LEU A N 1
ATOM 534 C CA . LEU A 1 72 ? -5.326 -0.380 -10.201 1.00 90.25 72 LEU A CA 1
ATOM 535 C C . LEU A 1 72 ? -3.837 -0.357 -10.562 1.00 90.25 72 LEU A C 1
ATOM 537 O O . LEU A 1 72 ? -3.470 -0.635 -11.707 1.00 90.25 72 LEU A O 1
ATOM 541 N N . GLN A 1 73 ? -2.971 -0.072 -9.585 1.00 91.12 73 GLN A N 1
ATOM 542 C CA . GLN A 1 73 ? -1.536 0.016 -9.832 1.00 91.12 73 GLN A CA 1
ATOM 543 C C . GLN A 1 73 ? -0.906 -1.352 -10.115 1.00 91.12 73 GLN A C 1
ATOM 545 O O . GLN A 1 73 ? -0.066 -1.436 -11.008 1.00 91.12 73 GLN A O 1
ATOM 550 N N . ILE A 1 74 ? -1.322 -2.430 -9.435 1.00 89.62 74 ILE A N 1
ATOM 551 C CA . ILE A 1 74 ? -0.820 -3.777 -9.751 1.00 89.62 74 ILE A CA 1
ATOM 552 C C . ILE A 1 74 ? -1.284 -4.226 -11.140 1.00 89.62 74 ILE A C 1
ATOM 554 O O . ILE A 1 74 ? -0.493 -4.800 -11.883 1.00 89.62 74 ILE A O 1
ATOM 558 N N . GLY A 1 75 ? -2.519 -3.901 -11.543 1.00 89.19 75 GLY A N 1
ATOM 559 C CA . GLY A 1 75 ? -3.000 -4.165 -12.900 1.00 89.19 75 GLY A CA 1
ATOM 560 C C . GLY A 1 75 ? -2.139 -3.472 -13.960 1.00 89.19 75 GLY A C 1
ATOM 561 O O . GLY A 1 75 ? -1.680 -4.114 -14.907 1.00 89.19 75 GLY A O 1
ATOM 562 N N . ARG A 1 76 ? -1.841 -2.180 -13.759 1.00 90.06 76 ARG A N 1
ATOM 563 C CA . ARG A 1 76 ? -0.937 -1.408 -14.628 1.00 90.06 76 ARG A CA 1
ATOM 564 C C . ARG A 1 76 ? 0.481 -1.983 -14.634 1.00 90.06 76 ARG A C 1
ATOM 566 O O . ARG A 1 76 ? 1.066 -2.136 -15.706 1.00 90.06 76 ARG A O 1
ATOM 573 N N . TYR A 1 77 ? 1.017 -2.328 -13.465 1.00 92.50 77 TYR A N 1
ATOM 574 C CA . TYR A 1 77 ? 2.338 -2.936 -13.332 1.00 92.50 77 TYR A CA 1
ATOM 575 C C . TYR A 1 77 ? 2.431 -4.233 -14.137 1.00 92.50 77 TYR A C 1
ATOM 577 O O . TYR A 1 77 ? 3.323 -4.367 -14.968 1.00 92.50 77 TYR A O 1
ATOM 585 N N . LEU A 1 78 ? 1.488 -5.162 -13.947 1.00 91.12 78 LEU A N 1
ATOM 586 C CA . LEU A 1 78 ? 1.482 -6.457 -14.631 1.00 91.12 78 LEU A CA 1
ATOM 587 C C . LEU A 1 78 ? 1.346 -6.294 -16.147 1.00 91.12 78 LEU A C 1
ATOM 589 O O . LEU A 1 78 ? 2.044 -6.965 -16.908 1.00 91.12 78 LEU A O 1
ATOM 593 N N . GLN A 1 79 ? 0.505 -5.357 -16.591 1.00 92.75 79 GLN A N 1
ATOM 594 C CA . GLN A 1 79 ? 0.367 -5.044 -18.008 1.00 92.75 79 GLN A CA 1
ATOM 595 C C . GLN A 1 79 ? 1.699 -4.572 -18.606 1.00 92.75 79 GLN A C 1
ATOM 597 O O . GLN A 1 79 ? 2.101 -5.060 -19.659 1.00 92.75 79 GLN A O 1
ATOM 602 N N . ILE A 1 80 ? 2.406 -3.657 -17.943 1.00 92.94 80 ILE A N 1
ATOM 603 C CA . ILE A 1 80 ? 3.675 -3.105 -18.439 1.00 92.94 80 ILE A CA 1
ATOM 604 C C . ILE A 1 80 ? 4.810 -4.129 -18.321 1.00 92.94 80 ILE A C 1
ATOM 606 O O . ILE A 1 80 ? 5.621 -4.247 -19.240 1.00 92.94 80 ILE A O 1
ATOM 610 N N . ALA A 1 81 ? 4.835 -4.917 -17.244 1.00 89.94 81 ALA A N 1
ATOM 611 C CA . ALA A 1 81 ? 5.795 -5.996 -17.041 1.00 89.94 81 ALA A CA 1
ATOM 612 C C . ALA A 1 81 ? 5.703 -7.055 -18.152 1.00 89.94 81 ALA A C 1
ATOM 614 O O . ALA A 1 81 ? 6.729 -7.588 -18.573 1.00 89.94 81 ALA A O 1
ATOM 615 N N . SER A 1 82 ? 4.496 -7.304 -18.677 1.00 91.88 82 SER A N 1
ATOM 616 C CA . SER A 1 82 ? 4.276 -8.213 -19.810 1.00 91.88 82 SER A CA 1
ATOM 617 C C . SER A 1 82 ? 4.753 -7.665 -21.165 1.00 91.88 82 SER A C 1
ATOM 619 O O . SER A 1 82 ? 4.921 -8.432 -22.111 1.00 91.88 82 SER A O 1
ATOM 621 N N . MET A 1 83 ? 4.993 -6.352 -21.285 1.00 93.25 83 MET A N 1
ATOM 622 C CA . MET A 1 83 ? 5.463 -5.743 -22.533 1.00 93.25 83 MET A CA 1
ATOM 623 C C . MET A 1 83 ? 6.966 -5.953 -22.718 1.00 93.25 83 MET A C 1
ATOM 625 O O . MET A 1 83 ? 7.753 -5.770 -21.785 1.00 93.25 83 MET A O 1
ATOM 629 N N . GLY A 1 84 ? 7.389 -6.240 -23.950 1.00 91.88 84 GLY A N 1
ATOM 630 C CA . GLY A 1 84 ? 8.808 -6.245 -24.317 1.00 91.88 84 GLY A CA 1
ATOM 631 C C . GLY A 1 84 ? 9.416 -4.835 -24.315 1.00 91.88 84 GLY A C 1
ATOM 632 O O . GLY A 1 84 ? 8.699 -3.841 -24.437 1.00 91.88 84 GLY A O 1
ATOM 633 N N . ALA A 1 85 ? 10.747 -4.735 -24.231 1.00 92.00 85 ALA A N 1
ATOM 634 C CA . ALA A 1 85 ? 11.456 -3.450 -24.173 1.00 92.00 85 ALA A CA 1
ATOM 635 C C . ALA A 1 85 ? 11.105 -2.512 -25.346 1.00 92.00 85 ALA A C 1
ATOM 637 O O . ALA A 1 85 ? 10.811 -1.339 -25.132 1.00 92.00 85 ALA A O 1
ATOM 638 N N . PHE A 1 86 ? 11.032 -3.044 -26.572 1.00 93.94 86 PHE A N 1
ATOM 639 C CA . PHE A 1 86 ? 10.661 -2.265 -27.759 1.00 93.94 86 PHE A CA 1
ATOM 640 C C . PHE A 1 86 ? 9.233 -1.699 -27.683 1.00 93.94 86 PHE A C 1
ATOM 642 O O . PHE A 1 86 ? 9.002 -0.546 -28.032 1.00 93.94 86 PHE A O 1
ATOM 649 N N . GLN A 1 87 ? 8.274 -2.478 -27.169 1.00 94.06 87 GLN A N 1
ATOM 650 C CA . GLN A 1 87 ? 6.889 -2.022 -27.004 1.00 94.06 87 GLN A CA 1
ATOM 651 C C . GLN A 1 87 ? 6.775 -0.916 -25.948 1.00 94.06 87 GLN A C 1
ATOM 653 O O . GLN A 1 87 ? 6.003 0.025 -26.132 1.00 94.06 87 GLN A O 1
ATOM 658 N N . ARG A 1 88 ? 7.539 -1.015 -24.851 1.00 93.81 88 ARG A N 1
ATOM 659 C CA . ARG A 1 88 ? 7.592 0.034 -23.819 1.00 93.81 88 ARG A CA 1
ATOM 660 C C . ARG A 1 88 ? 8.209 1.312 -24.369 1.00 93.81 88 ARG A C 1
ATOM 662 O O . ARG A 1 88 ? 7.632 2.378 -24.183 1.00 93.81 88 ARG A O 1
ATOM 669 N N . TRP A 1 89 ? 9.311 1.190 -25.109 1.00 93.06 89 TRP A N 1
ATOM 670 C CA . TRP A 1 89 ? 9.958 2.314 -25.781 1.00 93.06 89 TRP A CA 1
ATOM 671 C C . TRP A 1 89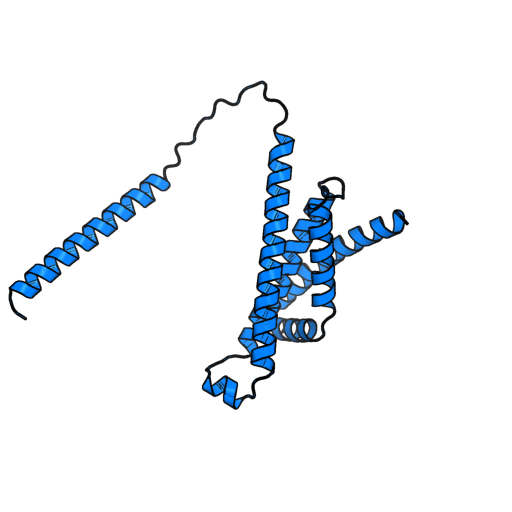 ? 9.014 3.012 -26.769 1.00 93.06 89 TRP A C 1
ATOM 673 O O . TRP A 1 89 ? 8.831 4.222 -26.684 1.00 93.06 89 TRP A O 1
ATOM 683 N N . GLN A 1 90 ? 8.322 2.256 -27.631 1.00 96.25 90 GLN A N 1
ATOM 684 C CA . GLN A 1 90 ? 7.355 2.810 -28.589 1.00 96.25 90 GLN A CA 1
ATOM 685 C C . GLN A 1 90 ? 6.219 3.583 -27.898 1.00 96.25 90 GLN A C 1
ATOM 687 O O . GLN A 1 90 ? 5.699 4.553 -28.445 1.00 96.25 90 GLN A O 1
ATOM 692 N N . LYS A 1 91 ? 5.824 3.154 -26.695 1.00 93.94 91 LYS A N 1
ATOM 693 C CA . LYS A 1 91 ? 4.780 3.798 -25.887 1.00 93.94 91 LYS A CA 1
ATOM 694 C C . LYS A 1 91 ? 5.322 4.851 -24.913 1.00 93.94 91 LYS A C 1
ATOM 696 O O . LYS A 1 91 ? 4.534 5.393 -24.143 1.00 93.94 91 LYS A O 1
ATOM 701 N N . ASN A 1 92 ? 6.628 5.128 -24.940 1.00 94.19 92 ASN A N 1
ATOM 702 C CA . ASN A 1 92 ? 7.322 6.017 -24.009 1.00 94.19 92 ASN A CA 1
ATOM 703 C C . ASN A 1 92 ? 7.016 5.695 -22.530 1.00 94.19 92 ASN A C 1
ATOM 705 O O . ASN A 1 92 ? 6.705 6.580 -21.734 1.00 94.19 92 ASN A O 1
ATOM 709 N N . ILE A 1 93 ? 7.031 4.405 -22.180 1.00 93.88 93 ILE A N 1
ATOM 710 C CA . ILE A 1 93 ? 6.770 3.923 -20.821 1.00 93.88 93 ILE A CA 1
ATOM 711 C C . ILE A 1 93 ? 8.098 3.669 -20.113 1.00 93.88 93 ILE A C 1
ATOM 713 O O . ILE A 1 93 ? 8.841 2.764 -20.496 1.00 93.88 93 ILE A O 1
ATOM 717 N N . ASP A 1 94 ? 8.332 4.408 -19.035 1.00 93.56 94 ASP A N 1
ATOM 718 C CA . ASP A 1 94 ? 9.386 4.113 -18.070 1.00 93.56 94 ASP A CA 1
ATOM 719 C C . ASP A 1 94 ? 8.903 3.026 -17.097 1.00 93.56 94 ASP A C 1
ATOM 721 O O . ASP A 1 94 ? 7.899 3.196 -16.399 1.00 93.56 94 ASP A O 1
ATOM 725 N N . PHE A 1 95 ? 9.577 1.875 -17.093 1.00 93.88 95 PHE A N 1
ATOM 726 C CA . PHE A 1 95 ? 9.196 0.763 -16.226 1.00 93.88 95 PHE A CA 1
ATOM 727 C C . PHE A 1 95 ? 9.668 0.949 -14.786 1.00 93.88 95 PHE A C 1
ATOM 729 O O . PHE A 1 95 ? 8.987 0.474 -13.878 1.00 93.88 95 PHE A O 1
ATOM 736 N N . ASP A 1 96 ? 10.785 1.636 -14.574 1.00 94.00 96 ASP A N 1
ATOM 737 C CA . ASP A 1 96 ? 11.327 1.851 -13.236 1.00 94.00 96 ASP A CA 1
ATOM 738 C C . ASP A 1 96 ? 10.441 2.843 -12.478 1.00 94.00 96 ASP A C 1
ATOM 740 O O . ASP A 1 96 ? 9.978 2.537 -11.381 1.00 94.00 96 ASP A O 1
ATOM 744 N N . MET A 1 97 ? 9.976 3.901 -13.152 1.00 94.38 97 MET A N 1
ATOM 745 C CA . MET A 1 97 ? 8.945 4.792 -12.602 1.00 94.38 97 MET A CA 1
ATOM 746 C C . MET A 1 97 ? 7.665 4.038 -12.186 1.00 94.38 97 MET A C 1
ATOM 748 O O . MET A 1 97 ? 7.047 4.346 -11.168 1.00 94.38 97 MET A O 1
ATOM 752 N N . VAL A 1 98 ? 7.248 3.018 -12.945 1.00 94.38 98 VAL A N 1
ATOM 753 C CA . VAL A 1 98 ? 6.060 2.208 -12.610 1.00 94.38 98 VAL A CA 1
ATOM 754 C C . VAL A 1 98 ? 6.306 1.317 -11.390 1.00 94.38 98 VAL A C 1
ATOM 756 O O . VAL A 1 98 ? 5.377 1.114 -10.599 1.00 94.38 98 VAL A O 1
ATOM 759 N N . LYS A 1 99 ? 7.528 0.789 -11.220 1.00 94.56 99 LYS A N 1
ATOM 760 C CA . LYS A 1 99 ? 7.928 0.070 -10.000 1.00 94.56 99 LYS A CA 1
ATOM 761 C C . LYS A 1 99 ? 7.863 1.005 -8.798 1.00 94.56 99 LYS A C 1
ATOM 763 O O . LYS A 1 99 ? 7.241 0.633 -7.809 1.00 94.56 99 LYS A O 1
ATOM 768 N N . ASP A 1 100 ? 8.403 2.215 -8.915 1.00 95.06 100 ASP A N 1
ATOM 769 C CA . ASP A 1 100 ? 8.417 3.200 -7.831 1.00 95.06 100 ASP A CA 1
ATOM 770 C C . ASP A 1 100 ? 7.013 3.639 -7.428 1.00 95.06 100 ASP A C 1
ATOM 772 O O . ASP A 1 100 ? 6.669 3.638 -6.244 1.00 95.06 100 ASP A O 1
ATOM 776 N N . GLU A 1 101 ? 6.151 3.933 -8.402 1.00 94.56 101 GLU A N 1
ATOM 777 C CA . GLU A 1 101 ? 4.743 4.224 -8.137 1.00 94.56 101 GLU A CA 1
ATOM 778 C C . GLU A 1 101 ? 4.056 3.055 -7.411 1.00 94.56 101 GLU A C 1
ATOM 780 O O . GLU A 1 101 ? 3.266 3.271 -6.489 1.00 94.56 101 GLU A O 1
ATOM 785 N N . TYR A 1 102 ? 4.341 1.809 -7.805 1.00 95.19 102 TYR A N 1
ATOM 786 C CA . TYR A 1 102 ? 3.784 0.634 -7.139 1.00 95.19 102 TYR A CA 1
ATOM 787 C C . TYR A 1 102 ? 4.308 0.484 -5.706 1.00 95.19 102 TYR A C 1
ATOM 789 O O . TYR A 1 102 ? 3.506 0.331 -4.783 1.00 95.19 102 TYR A O 1
ATOM 797 N N . SER A 1 103 ? 5.614 0.628 -5.492 1.00 95.56 103 SER A N 1
ATOM 798 C CA . SER A 1 103 ? 6.252 0.611 -4.173 1.00 95.56 103 SER A CA 1
ATOM 799 C C . SER A 1 103 ? 5.669 1.678 -3.241 1.00 95.56 103 SER A C 1
ATOM 801 O O . SER A 1 103 ? 5.282 1.377 -2.109 1.00 95.56 103 SER A O 1
ATOM 803 N N . GLN A 1 104 ? 5.491 2.910 -3.725 1.00 95.56 104 GLN A N 1
ATOM 804 C CA . GLN A 1 104 ? 4.847 3.986 -2.965 1.00 95.56 104 GLN A CA 1
ATOM 805 C C . GLN A 1 104 ? 3.393 3.657 -2.604 1.00 95.56 104 GLN A C 1
ATOM 807 O O . GLN A 1 104 ? 2.949 3.934 -1.487 1.00 95.56 104 GLN A O 1
ATOM 812 N N . ARG A 1 105 ? 2.634 3.041 -3.522 1.00 94.81 105 ARG A N 1
ATOM 813 C CA . ARG A 1 105 ? 1.249 2.614 -3.256 1.00 94.81 105 ARG A CA 1
ATOM 814 C C . ARG A 1 105 ? 1.181 1.509 -2.211 1.00 94.81 105 ARG A C 1
ATOM 816 O O . ARG A 1 105 ? 0.284 1.554 -1.368 1.00 94.81 105 ARG A O 1
ATOM 823 N N . VAL A 1 106 ? 2.120 0.564 -2.234 1.00 95.69 106 VAL A N 1
ATOM 824 C CA . VAL A 1 106 ? 2.242 -0.480 -1.208 1.00 95.69 106 VAL A CA 1
ATOM 825 C C . VAL A 1 106 ? 2.482 0.163 0.156 1.00 95.69 106 VAL A C 1
ATOM 827 O O . VAL A 1 106 ? 1.694 -0.064 1.072 1.00 95.69 106 VAL A O 1
ATOM 830 N N . LEU A 1 107 ? 3.488 1.035 0.288 1.00 95.69 107 LEU A N 1
ATOM 831 C CA . LEU A 1 107 ? 3.767 1.708 1.562 1.00 95.69 107 LEU A CA 1
ATOM 832 C C . LEU A 1 107 ? 2.588 2.569 2.035 1.00 95.69 107 LEU A C 1
ATOM 834 O O . LEU A 1 107 ? 2.220 2.520 3.208 1.00 95.69 107 LEU A O 1
ATOM 838 N N . GLY A 1 108 ? 1.938 3.306 1.131 1.00 95.12 108 GLY A N 1
ATOM 839 C CA . GLY A 1 108 ? 0.747 4.094 1.453 1.00 95.12 108 GLY A CA 1
ATOM 840 C C . GLY A 1 108 ? -0.418 3.238 1.968 1.00 95.12 108 GLY A C 1
ATOM 841 O O . GLY A 1 108 ? -1.103 3.632 2.917 1.00 95.12 108 GLY A O 1
ATOM 842 N N . HIS A 1 109 ? -0.610 2.045 1.397 1.00 95.88 109 HIS A N 1
ATOM 843 C CA . HIS A 1 109 ? -1.606 1.086 1.870 1.00 95.88 109 HIS A CA 1
ATOM 844 C C . HIS A 1 109 ? -1.274 0.556 3.264 1.00 95.88 109 HIS A C 1
ATOM 846 O O . HIS A 1 109 ? -2.143 0.575 4.139 1.00 95.88 109 HIS A O 1
ATOM 852 N N . LEU A 1 110 ? -0.019 0.167 3.501 1.00 96.06 110 LEU A N 1
ATOM 853 C CA . LEU A 1 110 ? 0.430 -0.297 4.813 1.00 96.06 110 LEU A CA 1
ATOM 854 C C . LEU A 1 110 ? 0.264 0.793 5.873 1.00 96.06 110 LEU A C 1
ATOM 856 O O . LEU A 1 110 ? -0.304 0.522 6.922 1.00 96.06 110 LEU A O 1
ATOM 860 N N . GLN A 1 111 ? 0.625 2.045 5.579 1.00 96.31 111 GLN A N 1
ATOM 861 C CA . GLN A 1 111 ? 0.402 3.176 6.490 1.00 96.31 111 GLN A CA 1
ATOM 862 C C . GLN A 1 111 ? -1.084 3.380 6.811 1.00 96.31 111 GLN A C 1
ATOM 864 O O . GLN A 1 111 ? -1.452 3.576 7.970 1.00 96.31 111 GLN A O 1
ATOM 869 N N . ALA A 1 112 ? -1.961 3.330 5.802 1.00 96.00 112 ALA A N 1
ATOM 870 C CA . ALA A 1 112 ? -3.402 3.447 6.018 1.00 96.00 112 ALA A CA 1
ATOM 871 C C . ALA A 1 112 ? -3.941 2.305 6.895 1.00 96.00 112 ALA A C 1
ATOM 873 O O . ALA A 1 112 ? -4.785 2.540 7.764 1.00 96.00 112 ALA A O 1
ATOM 874 N N . MET A 1 113 ? -3.423 1.092 6.703 1.00 96.19 113 MET A N 1
ATOM 875 C CA . MET A 1 113 ? -3.794 -0.078 7.491 1.00 96.19 113 MET A CA 1
ATOM 876 C C . MET A 1 113 ? -3.260 -0.031 8.917 1.00 96.19 113 MET A C 1
ATOM 878 O O . MET A 1 113 ? -4.019 -0.312 9.841 1.00 96.19 113 MET A O 1
ATOM 882 N N . THR A 1 114 ? -2.024 0.413 9.124 1.00 95.44 114 THR A N 1
ATOM 883 C CA . THR A 1 114 ? -1.450 0.653 10.452 1.00 95.44 114 THR A CA 1
ATOM 884 C C . THR A 1 114 ? -2.308 1.636 11.248 1.00 95.44 114 THR A C 1
ATOM 886 O O . THR A 1 114 ? -2.668 1.373 12.396 1.00 95.44 114 THR A O 1
ATOM 889 N N . GLU A 1 115 ? -2.717 2.752 10.638 1.00 94.44 115 GLU A N 1
ATOM 890 C CA . GLU A 1 115 ? -3.595 3.726 11.297 1.00 94.44 115 GLU A CA 1
ATOM 891 C C . GLU A 1 115 ? -4.989 3.153 11.595 1.00 94.44 115 GLU A C 1
ATOM 893 O O . GLU A 1 115 ? -5.559 3.414 12.660 1.00 94.44 115 GLU A O 1
ATOM 898 N N . LEU A 1 116 ? -5.532 2.320 10.702 1.00 93.94 116 LEU A N 1
ATOM 899 C CA . LEU A 1 116 ? -6.800 1.632 10.934 1.00 93.94 116 LEU A CA 1
ATOM 900 C C . LEU A 1 116 ? -6.701 0.604 12.078 1.00 93.94 116 LEU A C 1
ATOM 902 O O . LEU A 1 116 ? -7.613 0.526 12.904 1.00 93.94 116 LEU A O 1
ATOM 906 N N . MET A 1 117 ? -5.591 -0.133 12.188 1.00 93.38 117 MET A N 1
ATOM 907 C CA . MET A 1 117 ? -5.324 -1.055 13.301 1.00 93.38 117 MET A CA 1
ATOM 908 C C . MET A 1 117 ? -5.206 -0.309 14.636 1.00 93.38 117 MET A C 1
ATOM 910 O O . MET A 1 117 ? -5.870 -0.683 15.609 1.00 93.38 117 MET A O 1
ATOM 914 N N . LYS A 1 118 ? -4.460 0.804 14.676 1.00 92.56 118 LYS A N 1
ATOM 915 C CA . LYS A 1 118 ? -4.377 1.681 15.859 1.00 92.56 118 LYS A CA 1
ATOM 916 C C . LYS A 1 118 ? -5.757 2.198 16.264 1.00 92.56 118 LYS A C 1
ATOM 918 O O . LYS A 1 118 ? -6.109 2.207 17.447 1.00 92.56 118 LYS A O 1
ATOM 923 N N . LEU A 1 119 ? -6.579 2.582 15.288 1.00 91.00 119 LEU A N 1
ATOM 924 C CA . LEU A 1 119 ? -7.940 3.044 15.533 1.00 91.00 119 LEU A CA 1
ATOM 925 C C . LEU A 1 119 ? -8.830 1.937 16.107 1.00 91.00 119 LEU A C 1
ATOM 927 O O . LEU A 1 119 ? -9.553 2.180 17.078 1.00 91.00 119 LEU A O 1
ATOM 931 N N . ARG A 1 120 ? -8.719 0.711 15.583 1.00 90.06 120 ARG A N 1
ATOM 932 C CA . ARG A 1 120 ? -9.382 -0.477 16.140 1.00 90.06 120 ARG A CA 1
ATOM 933 C C . ARG A 1 120 ? -8.974 -0.714 17.580 1.00 90.06 120 ARG A C 1
ATOM 935 O O . ARG A 1 120 ? -9.835 -0.874 18.442 1.00 90.06 120 ARG A O 1
ATOM 942 N N . ARG A 1 121 ? -7.670 -0.668 17.861 1.00 88.44 121 ARG A N 1
ATOM 943 C CA . ARG A 1 121 ? -7.113 -0.821 19.209 1.00 88.44 121 ARG A CA 1
ATOM 944 C C . ARG A 1 121 ? -7.682 0.218 20.172 1.00 88.44 121 ARG A C 1
ATOM 946 O O . ARG A 1 121 ? -8.128 -0.156 21.252 1.00 88.44 121 ARG A O 1
ATOM 953 N N . SER A 1 122 ? -7.748 1.484 19.759 1.00 87.06 122 SER A N 1
ATOM 954 C CA . SER A 1 122 ? -8.349 2.557 20.565 1.00 87.06 122 SER A CA 1
ATOM 955 C C . SER A 1 122 ? -9.868 2.420 20.754 1.00 87.06 122 SER A C 1
ATOM 957 O O . SER A 1 122 ? -10.416 2.960 21.707 1.00 87.06 122 SER A O 1
ATOM 959 N N . SER A 1 123 ? -10.545 1.657 19.888 1.00 83.75 123 SER A N 1
ATOM 960 C CA . SER A 1 123 ? -11.996 1.417 19.914 1.00 83.75 123 SER A CA 1
ATOM 961 C C . SER A 1 123 ? -12.362 0.118 20.646 1.00 83.75 123 SER A C 1
ATOM 963 O O . SER A 1 123 ? -13.258 -0.604 20.222 1.00 83.75 123 SER A O 1
ATOM 965 N N . HIS A 1 124 ? -11.651 -0.214 21.727 1.00 82.19 124 HIS A N 1
ATOM 966 C CA . HIS A 1 124 ? -11.793 -1.475 22.479 1.00 82.19 124 HIS A CA 1
ATOM 967 C C . HIS A 1 124 ? -11.436 -2.749 21.697 1.00 82.19 124 HIS A C 1
ATOM 969 O O . HIS A 1 124 ? -11.824 -3.847 22.084 1.00 82.19 124 HIS A O 1
ATOM 975 N N . GLY A 1 125 ? -10.663 -2.631 20.615 1.00 79.75 125 GLY A N 1
ATOM 976 C CA . GLY A 1 125 ? -10.141 -3.788 19.892 1.00 79.75 125 GLY A CA 1
ATOM 977 C C . GLY A 1 125 ? -11.169 -4.526 19.040 1.00 79.75 125 GLY A C 1
ATOM 978 O O . GLY A 1 125 ? -10.910 -5.669 18.690 1.00 79.75 125 GLY A O 1
ATOM 979 N N . GLN A 1 126 ? -12.295 -3.900 18.698 1.00 82.25 126 GLN A N 1
ATOM 980 C CA . GLN A 1 126 ? -13.269 -4.439 17.748 1.00 82.25 126 GLN A CA 1
ATOM 981 C C . GLN A 1 126 ? -14.046 -3.315 17.065 1.00 82.25 126 GLN A C 1
ATOM 983 O O . GLN A 1 126 ? -14.378 -2.300 17.681 1.00 82.25 126 GLN A O 1
ATOM 988 N N . PHE A 1 127 ? -14.378 -3.500 15.793 1.00 84.38 127 PHE A N 1
ATOM 989 C CA . PHE A 1 127 ? -15.339 -2.658 15.099 1.00 84.38 127 PHE A CA 1
ATOM 990 C C . PHE A 1 127 ? -16.742 -3.268 15.128 1.00 84.38 127 PHE A C 1
ATOM 992 O O . PHE A 1 127 ? -16.948 -4.454 15.372 1.00 84.38 127 PHE A O 1
ATOM 999 N N . LYS A 1 128 ? -17.761 -2.436 14.889 1.00 81.12 128 LYS A N 1
ATOM 1000 C CA . LYS A 1 128 ? -19.151 -2.907 14.867 1.00 81.12 128 LYS A CA 1
ATOM 1001 C C . LYS A 1 128 ? -19.463 -3.616 13.544 1.00 81.12 128 LYS A C 1
ATOM 1003 O O . LYS A 1 128 ? -19.448 -2.971 12.498 1.00 81.12 128 LYS A O 1
ATOM 1008 N N . LYS A 1 129 ? -19.884 -4.885 13.617 1.00 81.25 129 LYS A N 1
ATOM 1009 C CA . LYS A 1 129 ? -20.510 -5.654 12.519 1.00 81.25 129 LYS A CA 1
ATOM 1010 C C . LYS A 1 129 ? -19.717 -5.565 11.201 1.00 81.25 129 LYS A C 1
ATOM 1012 O O . LYS A 1 129 ? -18.575 -6.001 11.144 1.00 81.25 129 LYS A O 1
ATOM 1017 N N . LEU A 1 130 ? -20.316 -4.973 10.161 1.00 79.81 130 LEU A N 1
ATOM 1018 C CA . LEU A 1 130 ? -19.773 -4.873 8.802 1.00 79.81 130 LEU A CA 1
ATOM 1019 C C . LEU A 1 130 ? -18.390 -4.214 8.750 1.00 79.81 130 LEU A C 1
ATOM 1021 O O . LEU A 1 130 ? -17.555 -4.611 7.949 1.00 79.81 130 LEU A O 1
ATOM 1025 N N . TYR A 1 131 ? -18.117 -3.265 9.645 1.00 86.31 131 TYR A N 1
ATOM 1026 C CA . TYR A 1 131 ? -16.819 -2.595 9.701 1.00 86.31 131 TYR A CA 1
ATOM 1027 C C . TYR A 1 131 ? -15.683 -3.526 10.141 1.00 86.31 131 TYR A C 1
ATOM 1029 O O . TYR A 1 131 ? -14.540 -3.318 9.747 1.00 86.31 131 TYR A O 1
ATOM 1037 N N . GLU A 1 132 ? -15.987 -4.551 10.943 1.00 88.62 132 GLU A N 1
ATOM 1038 C CA . GLU A 1 132 ? -15.005 -5.566 11.337 1.00 88.62 132 GLU A CA 1
ATOM 1039 C C . GLU A 1 132 ? -14.723 -6.525 10.177 1.00 88.62 132 GLU A C 1
ATOM 1041 O O . GLU A 1 132 ? -13.569 -6.850 9.917 1.00 88.62 132 GLU A O 1
ATOM 1046 N N . PHE A 1 133 ? -15.759 -6.916 9.431 1.00 87.69 133 PHE A N 1
ATOM 1047 C CA . PHE A 1 133 ? -15.602 -7.729 8.224 1.00 87.69 133 PHE A CA 1
ATOM 1048 C C . PHE A 1 133 ? -14.754 -7.015 7.160 1.00 87.69 133 PHE A C 1
ATOM 1050 O O . PHE A 1 133 ? -13.799 -7.589 6.638 1.00 87.69 133 PHE A O 1
ATOM 1057 N N . ASP A 1 134 ? -15.049 -5.739 6.891 1.00 88.75 134 ASP A N 1
ATOM 1058 C CA . ASP A 1 134 ? -14.264 -4.908 5.973 1.00 88.75 134 ASP A CA 1
ATOM 1059 C C . ASP A 1 134 ? -12.799 -4.806 6.412 1.00 88.75 134 ASP A C 1
ATOM 1061 O O . ASP A 1 134 ? -11.888 -4.964 5.601 1.00 88.75 134 ASP A O 1
ATOM 1065 N N . PHE A 1 135 ? -12.565 -4.577 7.706 1.00 92.62 135 PHE A N 1
ATOM 1066 C CA . PHE A 1 135 ? -11.225 -4.520 8.279 1.00 92.62 135 PHE A CA 1
ATOM 1067 C C . PHE A 1 135 ? -10.451 -5.830 8.084 1.00 92.62 135 PHE A C 1
ATOM 1069 O O . PHE A 1 135 ? -9.306 -5.797 7.640 1.00 92.62 135 PHE A O 1
ATOM 1076 N N . GLN A 1 136 ? -11.071 -6.979 8.359 1.00 91.00 136 GLN A N 1
ATOM 1077 C CA . GLN A 1 136 ? -10.432 -8.285 8.179 1.00 91.00 136 GLN A CA 1
ATOM 1078 C C . GLN A 1 136 ? -10.085 -8.563 6.711 1.00 91.00 136 GLN A C 1
ATOM 1080 O O . GLN A 1 136 ? -9.008 -9.083 6.423 1.00 91.00 136 GLN A O 1
ATOM 1085 N N . ASN A 1 137 ? -10.955 -8.185 5.770 1.00 92.19 137 ASN A N 1
ATOM 1086 C CA . ASN A 1 137 ? -10.655 -8.318 4.342 1.00 92.19 137 ASN A CA 1
ATOM 1087 C C . ASN A 1 137 ? -9.483 -7.429 3.918 1.00 92.19 137 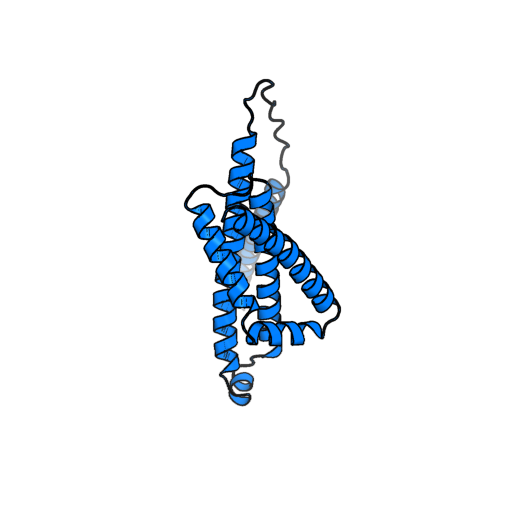ASN A C 1
ATOM 1089 O O . ASN A 1 137 ? -8.633 -7.864 3.142 1.00 92.19 137 ASN A O 1
ATOM 1093 N N . LEU A 1 138 ? -9.406 -6.211 4.456 1.00 93.75 138 LEU A N 1
ATOM 1094 C CA . LEU A 1 138 ? -8.276 -5.323 4.207 1.00 93.75 138 LEU A CA 1
ATOM 1095 C C . LEU A 1 138 ? -6.970 -5.882 4.790 1.00 93.75 138 LEU A C 1
ATOM 1097 O O . LEU A 1 138 ? -5.953 -5.818 4.110 1.00 93.75 138 LEU A O 1
ATOM 1101 N N . ILE A 1 139 ? -6.989 -6.493 5.984 1.00 93.62 139 ILE A N 1
ATOM 1102 C CA . ILE A 1 139 ? -5.810 -7.193 6.534 1.00 93.62 139 ILE A CA 1
ATOM 1103 C C . ILE A 1 139 ? -5.346 -8.301 5.593 1.00 93.62 139 ILE A C 1
ATOM 1105 O O . ILE A 1 139 ? -4.174 -8.342 5.234 1.00 93.62 139 ILE A O 1
ATOM 1109 N N . ARG A 1 140 ? -6.259 -9.181 5.162 1.00 91.00 140 ARG A N 1
ATOM 1110 C CA . ARG A 1 140 ? -5.906 -10.286 4.255 1.00 91.00 140 ARG A CA 1
ATOM 1111 C C . ARG A 1 140 ? -5.258 -9.780 2.974 1.00 91.00 140 ARG A C 1
ATOM 1113 O O . ARG A 1 140 ? -4.335 -10.406 2.467 1.00 91.00 140 ARG A O 1
ATOM 1120 N N . LYS A 1 141 ? -5.734 -8.648 2.456 1.00 92.00 141 LYS A N 1
ATOM 1121 C CA . LYS A 1 141 ? -5.150 -8.018 1.278 1.00 92.00 141 LYS A CA 1
ATOM 1122 C C . LYS A 1 141 ? -3.744 -7.484 1.544 1.00 92.00 141 LYS A C 1
ATOM 1124 O O . LYS A 1 141 ? -2.868 -7.735 0.725 1.00 92.00 141 LYS A O 1
ATOM 1129 N N . SER A 1 142 ? -3.513 -6.805 2.667 1.00 92.56 142 SER A N 1
ATOM 1130 C CA . SER A 1 142 ? -2.168 -6.374 3.067 1.00 92.56 142 SER A CA 1
ATOM 1131 C C . SER A 1 142 ? -1.202 -7.552 3.165 1.00 92.56 142 SER A C 1
ATOM 1133 O O . SER A 1 142 ? -0.110 -7.500 2.604 1.00 92.56 142 SER A O 1
ATOM 1135 N N . ASP A 1 143 ? -1.623 -8.629 3.833 1.00 90.56 143 ASP A N 1
ATOM 1136 C CA . ASP A 1 143 ? -0.812 -9.834 4.017 1.00 90.56 143 ASP A CA 1
ATOM 1137 C C . ASP A 1 143 ? -0.525 -10.511 2.666 1.00 90.56 143 ASP A C 1
ATOM 1139 O O . ASP A 1 143 ? 0.610 -10.899 2.391 1.00 90.56 143 ASP A O 1
ATOM 1143 N N . TYR A 1 144 ? -1.527 -10.580 1.779 1.00 90.06 144 TYR A N 1
ATOM 1144 C CA . TYR A 1 144 ? -1.342 -11.074 0.417 1.00 90.06 144 TYR A CA 1
ATOM 1145 C C . TYR A 1 144 ? -0.315 -10.235 -0.342 1.00 90.06 144 TYR A C 1
ATOM 1147 O O . TYR A 1 144 ? 0.651 -10.794 -0.847 1.00 90.06 144 TYR A O 1
ATOM 1155 N N . VAL A 1 145 ? -0.475 -8.910 -0.376 1.00 90.12 145 VAL A N 1
ATOM 1156 C CA . VAL A 1 145 ? 0.445 -7.989 -1.064 1.00 90.12 145 VAL A CA 1
ATOM 1157 C C . VAL A 1 145 ? 1.879 -8.186 -0.578 1.00 90.12 145 VAL A C 1
ATOM 1159 O O . VAL A 1 145 ? 2.779 -8.336 -1.394 1.00 90.12 145 VAL A O 1
ATOM 1162 N N . LEU A 1 146 ? 2.094 -8.268 0.736 1.00 89.81 146 LEU A N 1
ATOM 1163 C CA . LEU A 1 146 ? 3.423 -8.496 1.308 1.00 89.81 146 LEU A CA 1
ATOM 1164 C C . LEU A 1 146 ? 4.004 -9.882 0.984 1.00 89.81 146 LEU A C 1
ATOM 1166 O O . LEU A 1 146 ? 5.223 -10.038 0.961 1.00 89.81 146 LEU A O 1
ATOM 1170 N N . SER A 1 147 ? 3.160 -10.880 0.715 1.00 88.75 147 SER A N 1
ATOM 1171 C CA . SER A 1 147 ? 3.599 -12.234 0.358 1.00 88.75 147 SER A CA 1
ATOM 1172 C C . SER A 1 147 ? 4.017 -12.390 -1.110 1.00 88.75 147 SER A C 1
ATOM 1174 O O . SER A 1 147 ? 4.693 -13.362 -1.457 1.00 88.75 147 SER A O 1
ATOM 1176 N N . VAL A 1 148 ? 3.632 -11.461 -1.995 1.00 88.81 148 VAL A N 1
ATOM 1177 C CA . VAL A 1 148 ? 3.922 -11.584 -3.429 1.00 88.81 148 VAL A CA 1
ATOM 1178 C C . VAL A 1 148 ? 5.363 -11.169 -3.729 1.00 88.81 148 VAL A C 1
ATOM 1180 O O . VAL A 1 148 ? 5.808 -10.077 -3.378 1.00 88.81 148 VAL A O 1
ATOM 1183 N N . ASN A 1 149 ? 6.084 -12.009 -4.481 1.00 88.94 149 ASN A N 1
ATOM 1184 C CA . ASN A 1 149 ? 7.469 -11.733 -4.879 1.00 88.94 149 ASN A CA 1
ATOM 1185 C C . ASN A 1 149 ? 7.622 -10.403 -5.637 1.00 88.94 149 ASN A C 1
ATOM 1187 O O . ASN A 1 149 ? 8.598 -9.690 -5.438 1.00 88.94 149 ASN A O 1
ATOM 1191 N N . THR A 1 150 ? 6.646 -10.047 -6.474 1.00 88.88 150 THR A N 1
ATOM 1192 C CA . THR A 1 150 ? 6.608 -8.764 -7.183 1.00 88.88 150 THR A CA 1
ATOM 1193 C C . THR A 1 150 ? 6.773 -7.589 -6.226 1.00 88.88 150 THR A C 1
ATOM 1195 O O . THR A 1 150 ? 7.653 -6.762 -6.438 1.00 88.88 150 THR A O 1
ATOM 1198 N N . THR A 1 151 ? 5.999 -7.555 -5.142 1.00 92.19 151 THR A N 1
ATOM 1199 C CA . THR A 1 151 ? 6.060 -6.495 -4.131 1.00 92.19 151 THR A CA 1
ATOM 1200 C C . THR A 1 151 ? 7.425 -6.413 -3.469 1.00 92.19 151 THR A C 1
ATOM 1202 O O . THR A 1 151 ? 7.961 -5.318 -3.329 1.00 92.19 151 THR A O 1
ATOM 1205 N N . ARG A 1 152 ? 8.026 -7.560 -3.132 1.00 92.94 152 ARG A N 1
ATOM 1206 C CA . ARG A 1 152 ? 9.400 -7.602 -2.622 1.00 92.94 152 ARG A CA 1
ATOM 1207 C C . ARG A 1 152 ? 10.379 -6.977 -3.617 1.00 92.94 152 ARG A C 1
ATOM 1209 O O . ARG A 1 152 ? 11.083 -6.043 -3.262 1.00 92.94 152 ARG A O 1
ATOM 1216 N N . THR A 1 153 ? 10.372 -7.436 -4.868 1.00 93.50 153 THR A N 1
ATOM 1217 C CA . THR A 1 153 ? 11.336 -6.973 -5.881 1.00 93.50 153 THR A CA 1
ATOM 1218 C C . THR A 1 153 ? 11.197 -5.488 -6.215 1.00 93.50 153 THR A C 1
ATOM 1220 O O . THR A 1 153 ? 12.194 -4.822 -6.472 1.00 93.50 153 THR A O 1
ATOM 1223 N N . THR A 1 154 ? 9.977 -4.940 -6.208 1.00 93.75 154 THR A N 1
ATOM 1224 C CA . THR A 1 154 ? 9.777 -3.507 -6.451 1.00 93.75 154 THR A CA 1
ATOM 1225 C C . THR A 1 154 ? 10.196 -2.670 -5.251 1.00 93.75 154 THR A C 1
ATOM 1227 O O . THR A 1 154 ? 10.793 -1.618 -5.446 1.00 93.75 154 THR A O 1
ATOM 1230 N N . LEU A 1 155 ? 9.937 -3.135 -4.023 1.00 94.25 155 LEU A N 1
ATOM 1231 C CA . LEU A 1 155 ? 10.398 -2.446 -2.817 1.00 94.25 155 LEU A CA 1
ATOM 1232 C C . LEU A 1 155 ? 11.927 -2.456 -2.711 1.00 94.25 155 LEU A C 1
ATOM 1234 O O . LEU A 1 155 ? 12.496 -1.435 -2.341 1.00 94.25 155 LEU A O 1
ATOM 1238 N N . GLU A 1 156 ? 12.581 -3.571 -3.053 1.00 94.62 156 GLU A N 1
ATOM 1239 C CA . GLU A 1 156 ? 14.047 -3.678 -3.110 1.00 94.62 156 GLU A CA 1
ATOM 1240 C C . GLU A 1 156 ? 14.633 -2.683 -4.116 1.00 94.62 156 GLU A C 1
ATOM 1242 O O . GLU A 1 156 ? 15.540 -1.936 -3.765 1.00 94.62 156 GLU A O 1
ATOM 1247 N N . HIS A 1 157 ? 14.060 -2.613 -5.321 1.00 94.19 157 HIS A N 1
ATOM 1248 C CA . HIS A 1 157 ? 14.470 -1.652 -6.345 1.00 94.19 157 HIS A CA 1
ATOM 1249 C C . HIS A 1 157 ? 14.309 -0.198 -5.884 1.00 94.19 157 HIS A C 1
ATOM 1251 O O . HIS A 1 157 ? 15.259 0.573 -5.917 1.00 94.19 157 HIS A O 1
ATOM 1257 N N . SER A 1 158 ? 13.128 0.179 -5.386 1.00 94.06 158 SER A N 1
ATOM 1258 C CA . SER A 1 158 ? 12.895 1.551 -4.918 1.00 94.06 158 SER A CA 1
ATOM 1259 C C . SER A 1 158 ? 13.736 1.907 -3.682 1.00 94.06 158 SER A C 1
ATOM 1261 O O . SER A 1 158 ? 13.965 3.082 -3.413 1.00 94.06 158 SER A O 1
ATOM 1263 N N . SER A 1 159 ? 14.225 0.912 -2.931 1.00 94.50 159 SER A N 1
ATOM 1264 C CA . SER A 1 159 ? 15.129 1.114 -1.788 1.00 94.50 159 SER A CA 1
ATOM 1265 C C . SER A 1 159 ? 16.585 1.369 -2.195 1.00 94.50 159 SER A C 1
ATOM 1267 O O . SER A 1 159 ? 17.427 1.567 -1.32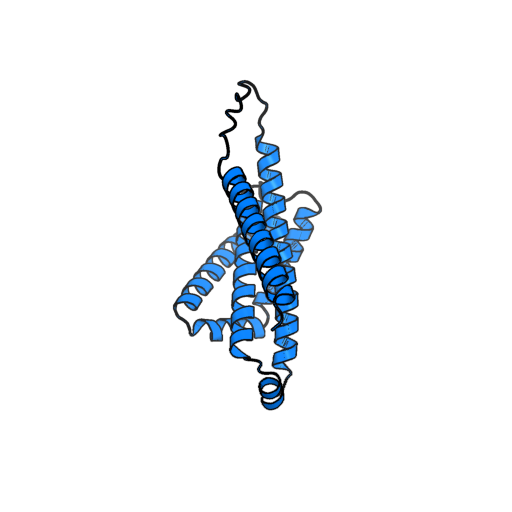0 1.00 94.50 159 SER A O 1
ATOM 1269 N N . GLU A 1 160 ? 16.900 1.405 -3.494 1.00 94.81 160 GLU A N 1
ATOM 1270 C CA . GLU A 1 160 ? 18.162 1.973 -3.983 1.00 94.81 160 GLU A CA 1
ATOM 1271 C C . GLU A 1 160 ? 18.278 3.468 -3.616 1.00 94.81 160 GLU A C 1
ATOM 1273 O O . GLU A 1 160 ? 19.386 3.961 -3.400 1.00 94.81 160 GLU A O 1
ATOM 1278 N N . ASP A 1 161 ? 17.148 4.177 -3.464 1.00 95.38 161 ASP A N 1
ATOM 1279 C CA . ASP A 1 161 ? 17.088 5.502 -2.839 1.00 95.38 161 ASP A CA 1
ATOM 1280 C C . ASP A 1 161 ? 17.110 5.378 -1.297 1.00 95.38 161 ASP A C 1
ATOM 1282 O O . ASP A 1 161 ? 16.156 4.856 -0.704 1.00 95.38 161 ASP A O 1
ATOM 1286 N N . PRO A 1 162 ? 18.138 5.914 -0.603 1.00 95.56 162 PRO A N 1
ATOM 1287 C CA . PRO A 1 162 ? 18.234 5.853 0.855 1.00 95.56 162 PRO A CA 1
ATOM 1288 C C . PRO A 1 162 ? 17.045 6.484 1.592 1.00 95.56 162 PRO A C 1
ATOM 1290 O O . PRO A 1 162 ? 16.677 6.027 2.678 1.00 95.56 162 PRO A O 1
ATOM 1293 N N . ALA A 1 163 ? 16.438 7.537 1.032 1.00 95.56 163 ALA A N 1
ATOM 1294 C CA . ALA A 1 163 ? 15.296 8.198 1.656 1.00 95.56 163 ALA A CA 1
ATOM 1295 C C . ALA A 1 163 ? 14.053 7.301 1.618 1.00 95.56 163 ALA A C 1
ATOM 1297 O O . ALA A 1 163 ? 13.340 7.171 2.620 1.00 95.56 163 ALA A O 1
ATOM 1298 N N . PHE A 1 164 ? 13.825 6.643 0.479 1.00 95.38 164 PHE A N 1
ATOM 1299 C CA . PHE A 1 164 ? 12.763 5.657 0.334 1.00 95.38 164 PHE A CA 1
ATOM 1300 C C . PHE A 1 164 ? 13.014 4.431 1.217 1.00 95.38 164 PHE A C 1
ATOM 1302 O O . PHE A 1 164 ? 12.100 3.997 1.917 1.00 95.38 164 PHE A O 1
ATOM 1309 N N . ALA A 1 165 ? 14.246 3.916 1.260 1.00 95.94 165 ALA A N 1
ATOM 1310 C CA . ALA A 1 165 ? 14.612 2.766 2.087 1.00 95.94 165 ALA A CA 1
ATOM 1311 C C . ALA A 1 165 ? 14.280 2.995 3.573 1.00 95.94 165 ALA A C 1
ATOM 1313 O O . ALA A 1 165 ? 13.597 2.179 4.195 1.00 95.94 165 ALA A O 1
ATOM 1314 N N . ALA A 1 166 ? 14.666 4.153 4.122 1.00 96.25 166 ALA A N 1
ATOM 1315 C CA . ALA A 1 166 ? 14.349 4.521 5.503 1.00 96.25 166 ALA A CA 1
ATOM 1316 C C . ALA A 1 166 ? 12.831 4.637 5.749 1.00 96.25 166 ALA A C 1
ATOM 1318 O O . ALA A 1 166 ? 12.321 4.253 6.807 1.00 96.25 166 ALA A O 1
ATOM 1319 N N . GLN A 1 167 ? 12.079 5.155 4.771 1.00 96.62 167 GLN A N 1
ATOM 1320 C CA . GLN A 1 167 ? 10.619 5.221 4.847 1.00 96.62 167 GLN A CA 1
ATOM 1321 C C . GLN A 1 167 ? 9.978 3.826 4.814 1.00 96.62 167 GLN A C 1
ATOM 1323 O O . GLN A 1 167 ? 9.022 3.574 5.561 1.00 96.62 167 GLN A O 1
ATOM 1328 N N . ALA A 1 168 ? 10.475 2.943 3.949 1.00 95.25 168 ALA A N 1
ATOM 1329 C CA . ALA A 1 168 ? 9.996 1.580 3.789 1.00 95.25 168 ALA A CA 1
ATOM 1330 C C . ALA A 1 168 ? 10.215 0.779 5.073 1.00 95.25 168 ALA A C 1
ATOM 1332 O O . ALA A 1 168 ? 9.256 0.216 5.601 1.00 95.25 168 ALA A O 1
ATOM 1333 N N . GLU A 1 169 ? 11.431 0.816 5.626 1.00 95.88 169 GLU A N 1
ATOM 1334 C CA . GLU A 1 169 ? 11.785 0.148 6.880 1.00 95.88 169 GLU A CA 1
ATOM 1335 C C . GLU A 1 169 ? 10.864 0.590 8.021 1.00 95.88 169 GLU A C 1
ATOM 1337 O O . GLU A 1 169 ? 10.221 -0.241 8.664 1.00 95.88 169 GLU A O 1
ATOM 1342 N N . ARG A 1 170 ? 10.706 1.906 8.213 1.00 96.88 170 ARG A N 1
ATOM 1343 C CA . ARG A 1 170 ? 9.816 2.451 9.245 1.00 96.88 170 ARG A CA 1
ATOM 1344 C C . ARG A 1 170 ? 8.367 2.008 9.052 1.00 96.88 170 ARG A C 1
ATOM 1346 O O . ARG A 1 170 ? 7.706 1.611 10.006 1.00 96.88 170 ARG A O 1
ATOM 1353 N N . THR A 1 171 ? 7.859 2.090 7.824 1.00 95.69 171 THR A N 1
ATOM 1354 C CA . THR A 1 171 ? 6.466 1.739 7.517 1.00 95.69 171 THR A CA 1
ATOM 1355 C C . THR A 1 171 ? 6.197 0.253 7.762 1.00 95.69 171 THR A C 1
ATOM 1357 O O . THR A 1 171 ? 5.162 -0.098 8.332 1.00 95.69 171 THR A O 1
ATOM 1360 N N . LEU A 1 172 ? 7.124 -0.614 7.349 1.00 94.88 172 LEU A N 1
ATOM 1361 C CA . LEU A 1 172 ? 7.036 -2.058 7.552 1.00 94.88 172 LEU A CA 1
ATOM 1362 C C . LEU A 1 172 ? 7.135 -2.419 9.037 1.00 94.88 172 LEU A C 1
ATOM 1364 O O . LEU A 1 172 ? 6.348 -3.240 9.505 1.00 94.88 172 LEU A O 1
ATOM 1368 N N . ALA A 1 173 ? 8.037 -1.776 9.784 1.00 95.44 173 ALA A N 1
ATOM 1369 C CA . ALA A 1 173 ? 8.172 -1.969 11.224 1.00 95.44 173 ALA A CA 1
ATOM 1370 C C . ALA A 1 173 ? 6.887 -1.574 11.973 1.00 95.44 173 ALA A C 1
ATOM 1372 O O . ALA A 1 173 ? 6.351 -2.383 12.733 1.00 95.44 173 ALA A O 1
ATOM 1373 N N . ASP A 1 174 ? 6.343 -0.385 11.692 1.00 95.62 174 ASP A N 1
ATOM 1374 C CA . ASP A 1 174 ? 5.105 0.111 12.306 1.00 95.62 174 ASP A CA 1
ATOM 1375 C C . ASP A 1 174 ? 3.905 -0.806 11.993 1.00 95.62 174 ASP A C 1
ATOM 1377 O O . ASP A 1 174 ? 3.068 -1.074 12.860 1.00 95.62 174 ASP A O 1
ATOM 1381 N N . TYR A 1 175 ? 3.803 -1.294 10.748 1.00 95.44 175 TYR A N 1
ATOM 1382 C CA . TYR A 1 175 ? 2.765 -2.250 10.351 1.00 95.44 175 TYR A CA 1
ATOM 1383 C C . TYR A 1 175 ? 2.919 -3.583 11.087 1.00 95.44 175 TYR A C 1
ATOM 1385 O O . TYR A 1 175 ? 1.950 -4.084 11.660 1.00 95.44 175 TYR A O 1
ATOM 1393 N N . ASN A 1 176 ? 4.131 -4.142 11.110 1.00 94.00 176 ASN A N 1
ATOM 1394 C CA . ASN A 1 176 ? 4.408 -5.427 11.743 1.00 94.00 176 ASN A CA 1
ATOM 1395 C C . ASN A 1 176 ? 4.142 -5.392 13.257 1.00 94.00 176 ASN A C 1
ATOM 1397 O O . ASN A 1 176 ? 3.562 -6.330 13.803 1.00 94.00 176 ASN A O 1
ATOM 1401 N N . GLU A 1 177 ? 4.490 -4.297 13.939 1.00 94.31 177 GLU A N 1
ATOM 1402 C CA . GLU A 1 177 ? 4.206 -4.121 15.367 1.00 94.31 177 GLU A CA 1
ATOM 1403 C C . GLU A 1 177 ? 2.698 -4.210 15.665 1.00 94.31 177 GLU A C 1
ATOM 1405 O O . GLU A 1 177 ? 2.271 -4.957 16.553 1.00 94.31 177 GLU A O 1
ATOM 1410 N N . GLU A 1 178 ? 1.862 -3.480 14.919 1.00 93.00 178 GLU A N 1
ATOM 1411 C CA . GLU A 1 178 ? 0.408 -3.532 15.114 1.00 93.00 178 GLU A CA 1
ATOM 1412 C C . GLU A 1 178 ? -0.190 -4.873 14.645 1.00 93.00 178 GLU A C 1
ATOM 1414 O O . GLU A 1 178 ? -1.123 -5.377 15.281 1.00 93.00 178 GLU A O 1
ATOM 1419 N N . ARG A 1 179 ? 0.381 -5.505 13.611 1.00 92.31 179 ARG A N 1
ATOM 1420 C CA . ARG A 1 179 ? -0.029 -6.830 13.121 1.00 92.31 179 ARG A CA 1
ATOM 1421 C C . ARG A 1 179 ? 0.209 -7.930 14.161 1.00 92.31 179 ARG A C 1
ATOM 1423 O O . ARG A 1 179 ? -0.716 -8.688 14.451 1.00 92.31 179 ARG A O 1
ATOM 1430 N N . MET A 1 180 ? 1.384 -7.964 14.792 1.00 90.56 180 MET A N 1
ATOM 1431 C CA . MET A 1 180 ? 1.724 -8.921 15.859 1.00 90.56 180 MET A CA 1
ATOM 1432 C C . MET A 1 180 ? 0.845 -8.739 17.107 1.00 90.56 180 MET A C 1
ATOM 1434 O O . MET A 1 180 ? 0.436 -9.704 17.763 1.00 90.56 180 MET A O 1
ATOM 1438 N N . ARG A 1 181 ? 0.489 -7.491 17.435 1.00 87.94 181 ARG A N 1
ATOM 1439 C CA . ARG A 1 181 ? -0.472 -7.187 18.511 1.00 87.94 181 ARG A CA 1
ATOM 1440 C C . ARG A 1 181 ? -1.880 -7.678 18.196 1.00 87.94 181 ARG A C 1
ATOM 1442 O O . ARG A 1 181 ? -2.613 -8.054 19.109 1.00 87.94 181 ARG A O 1
ATOM 1449 N N . TYR A 1 182 ? -2.281 -7.631 16.931 1.00 86.00 182 TYR A N 1
ATOM 1450 C CA . TYR A 1 182 ? -3.563 -8.169 16.498 1.00 86.00 182 TYR A CA 1
ATOM 1451 C C . TYR A 1 182 ? -3.580 -9.703 16.592 1.00 86.00 182 TYR A C 1
ATOM 1453 O O . TYR A 1 182 ? -4.501 -10.245 17.202 1.00 86.00 182 TYR A O 1
ATOM 1461 N N . ASP A 1 183 ? -2.542 -10.388 16.101 1.00 80.50 183 ASP A N 1
ATOM 1462 C CA . ASP A 1 183 ? -2.457 -11.859 16.147 1.00 80.50 183 ASP A CA 1
ATOM 1463 C C . ASP A 1 183 ? -2.395 -12.416 17.565 1.00 80.50 183 ASP A C 1
ATOM 1465 O O . ASP A 1 183 ? -3.124 -13.351 17.892 1.00 80.50 183 ASP A O 1
ATOM 1469 N N . SER A 1 184 ? -1.580 -11.822 18.439 1.00 71.56 184 SER A N 1
ATOM 1470 C CA . SER A 1 184 ? -1.469 -12.278 19.833 1.00 71.56 184 SER A CA 1
ATOM 1471 C C . SER A 1 184 ? -2.811 -12.239 20.574 1.00 71.56 184 SER A C 1
ATOM 1473 O O . SER A 1 184 ? -3.096 -13.120 21.384 1.00 71.56 184 SER A O 1
ATOM 1475 N N . L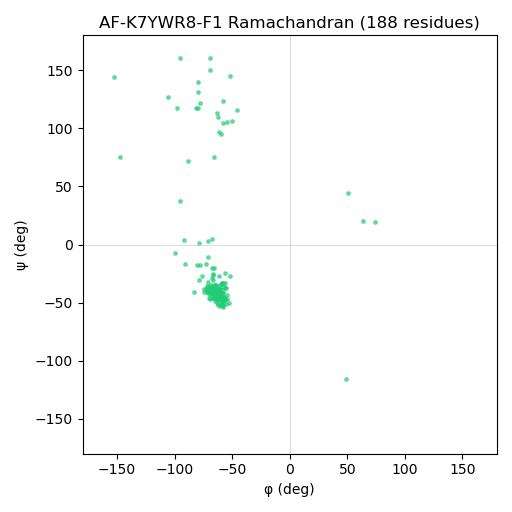YS A 1 185 ? -3.685 -11.275 20.253 1.00 65.81 185 LYS A N 1
ATOM 1476 C CA . LYS A 1 185 ? -5.056 -11.231 20.781 1.00 65.81 185 LYS A CA 1
ATOM 1477 C C . LYS A 1 185 ? -5.962 -12.310 20.198 1.00 65.81 185 LYS A C 1
ATOM 1479 O O . LYS A 1 185 ? -6.822 -12.798 20.918 1.00 65.81 185 LYS A O 1
ATOM 1484 N N . MET A 1 186 ? -5.797 -12.659 18.925 1.00 61.09 186 MET A N 1
ATOM 1485 C CA . MET A 1 186 ? -6.576 -13.730 18.297 1.00 61.09 186 MET A CA 1
ATOM 1486 C C . MET A 1 186 ? -6.190 -15.104 18.852 1.00 61.09 186 MET A C 1
ATOM 1488 O O . MET A 1 186 ? -7.067 -15.931 19.063 1.00 61.09 186 MET A O 1
ATOM 1492 N N . ILE A 1 187 ? -4.905 -15.324 19.149 1.00 49.16 187 ILE A N 1
ATOM 1493 C CA . ILE A 1 187 ? -4.422 -16.559 19.786 1.00 49.16 187 ILE A CA 1
ATOM 1494 C C . ILE A 1 187 ? -4.978 -16.694 21.208 1.00 49.16 187 ILE A C 1
ATOM 1496 O O . ILE A 1 187 ? -5.390 -17.777 21.587 1.00 49.16 187 ILE A O 1
ATOM 1500 N N . ALA A 1 188 ? -5.046 -15.604 21.978 1.00 50.75 188 ALA A N 1
ATOM 1501 C CA . ALA A 1 188 ? -5.575 -15.629 23.346 1.00 50.75 188 ALA A CA 1
ATOM 1502 C C . ALA A 1 188 ? -7.105 -15.830 23.444 1.00 50.75 188 ALA A C 1
ATOM 1504 O O . ALA A 1 188 ? -7.624 -15.998 24.545 1.00 50.75 188 ALA A O 1
ATOM 1505 N N . LEU A 1 189 ? -7.829 -15.741 22.324 1.00 47.28 189 LEU A N 1
ATOM 1506 C CA . LEU A 1 189 ? -9.281 -15.940 22.247 1.00 47.28 189 LEU A CA 1
ATOM 1507 C C . LEU A 1 189 ? -9.673 -17.340 21.737 1.00 47.28 189 LEU A C 1
ATOM 1509 O O . LEU A 1 189 ? -10.864 -17.652 21.746 1.00 47.28 189 LEU A O 1
ATOM 1513 N N . ASN A 1 190 ? -8.696 -18.142 21.298 1.00 41.38 190 ASN A N 1
ATOM 1514 C CA . ASN A 1 190 ? -8.854 -19.537 20.876 1.00 41.38 190 ASN A CA 1
ATOM 1515 C C . ASN A 1 190 ? -8.367 -20.491 21.970 1.00 41.38 190 ASN A C 1
ATOM 1517 O O . ASN A 1 190 ? -8.883 -21.629 21.996 1.00 41.38 190 ASN A O 1
#

Mean predicted aligned error: 14.0 Å

Foldseek 3Di:
DDPVVVVVVVVVVVVVVVVVVVVVVVVVVVVPPPPPPPPPPPDDDDPVVVVLVVLLVVLLVQLVVLLVVLVVLVVVLVVVVPDDPVRCVVVVHDNLVSLLVNLVSLLSNLQSLLVNLVSCVVVVNADPDPSRVSNVVSVVSNVVLVPDVSNVVSLVSNVVPVVSVVSSVVSVVSSVVSVVVNVVVVVVVD

Solvent-accessible surface area (backbone atoms only — not comparable to full-atom values): 10565 Å² total; per-residue (Å²): 134,58,74,65,58,59,50,51,55,51,54,52,50,51,50,51,53,52,51,53,49,53,52,50,51,54,54,53,61,67,66,62,69,73,78,77,81,69,79,72,68,94,82,64,78,83,66,68,67,57,60,54,53,51,51,48,52,53,36,51,48,49,31,49,55,35,48,55,53,36,54,54,40,49,52,53,42,53,56,56,70,73,46,53,72,68,59,30,57,77,66,71,54,64,65,67,61,46,33,40,54,40,34,52,37,52,53,51,31,42,49,32,43,36,54,37,49,53,50,32,53,75,50,81,62,52,56,72,69,70,56,34,56,52,49,53,54,51,50,54,48,54,54,49,51,72,68,36,67,65,52,52,57,28,42,57,58,45,35,73,41,66,71,49,32,56,50,49,53,52,46,51,51,54,30,49,55,55,49,53,57,52,50,58,53,55,59,77,74,108

Organism: NCBI:txid1069642

Nearest PDB structures (foldseek):
  8tn1-assembly1_B  TM=5.410E-01  e=3.480E+00  synthetic construct
  3lf9-assembly1_A  TM=3.447E-01  e=1.441E+00  synthetic construct
  5lm1-assembly1_A  TM=3.564E-01  e=2.828E+00  Homo sapiens
  5nnv-assembly1_A  TM=3.443E-01  e=2.828E+00  Bacillus subtilis subsp. subtilis str. 168